Protein AF-A0A2D4PKP4-F1 (afdb_monomer)

Secondary structure (DSSP, 8-state):
-HHHHHHHHHHHHHHHHHHHHHHHHHHHHH---HHHHHHHHHHHHHHHHHHHHHHHHHHHHHHHHHHHHHHHHHHHHHHHHHHHHHHHHHHHHHS-----S-HHHHHHHHHHHHHHHHHHHHHHHHHHHHHHHHHHHHHHS-HHHHHHHHHHHHHHHHHHHHHHHHHHHHHHHHHHHHHHHHHHHHHHHHHHHHHHHHHHHHHTPPPPPSSHHHHHHHHHHHHHHHHHHHTTHHHHHHHHHHHHHHHHHS-TTS--SHHHHHHHHHHHHHHHHHHHHHHHHHHHHHHHHHHHHHHHHHHHHHHHHHHHHH--

Mean predicted aligned error: 9.32 Å

Radius of gyration: 49.17 Å; Cα contacts (8 Å, |Δi|>4): 144; chains: 1; bounding box: 113×24×157 Å

Solvent-accessible surface area (backbone atoms only — not comparable to full-atom values): 16904 Å² total; per-residue (Å²): 110,68,67,62,53,49,50,54,52,53,60,60,48,46,59,55,53,53,48,52,52,52,53,50,54,57,48,57,73,69,57,83,53,76,84,58,45,51,77,57,49,51,61,50,52,50,51,50,53,52,50,54,53,49,54,53,51,51,52,52,50,47,54,52,50,54,51,50,52,49,52,50,50,53,48,52,52,54,50,53,51,49,52,52,50,48,51,53,53,50,50,58,63,70,68,60,70,89,75,56,53,40,46,68,63,40,51,53,51,50,55,56,47,49,54,53,52,52,54,55,60,64,45,49,64,55,53,54,49,49,53,51,55,51,53,57,46,38,78,74,46,59,74,69,64,22,52,55,51,50,54,52,52,49,52,50,50,54,52,51,51,50,49,53,52,51,52,53,51,49,50,54,51,50,54,53,44,34,54,52,27,48,51,50,54,51,55,50,49,55,52,49,51,52,50,52,52,50,44,50,51,60,72,67,52,74,80,85,48,84,45,40,67,53,17,47,55,52,41,53,59,48,50,54,52,49,51,59,51,60,69,41,48,64,58,52,53,51,49,54,50,52,45,52,55,46,53,73,70,38,61,94,88,58,85,46,59,46,66,58,52,49,52,52,47,50,55,51,52,56,51,45,53,50,52,52,52,55,53,49,52,53,32,53,53,46,26,52,51,26,44,54,50,49,52,54,51,51,54,51,51,54,48,52,53,52,52,54,63,72,75,108

Nearest PDB structures (foldseek):
  1s35-assembly1_A  TM=5.804E-01  e=2.604E-06  Homo sapiens
  5j1i-assembly1_A  TM=5.305E-01  e=1.770E-04  Homo sapiens
  7a8t-assembly1_A  TM=5.260E-01  e=2.583E-03  Homo sapiens
  6xf1-assembly2_C  TM=6.724E-01  e=7.698E-03  Homo sapiens
  7ank-assembly1_A  TM=5.196E-01  e=2.226E-03  Homo sapiens

Sequence (312 aa):
EELKQFKKEAYQQQIEMERLNHQAELLLKKVTEKSEKHTVQDPLSELKLLWECLEDKIVSRQHKLEGALLALGQFQHALDELLTWLTHTEDLLNEQRPVGGDPKAIEIELAKHHILQNDVLAHQSTVETVKKAGNDLIQSSAVEEASNLQSRLELLNQRWQNVLEKTEKRKQQLDSALIQAQGFHGDVEDLQQWLTETERHLLASKPVGGLPETAREQLNTHMELCAAFEAKEETYRCLMQKGLQMLARCPESMETNVEQDINNLKGKWESVETKLNERKIKLEEALSLAVEFHNSLQDFINWLTQAEQTLT

pLDDT: mean 91.51, std 6.61, range [64.0, 98.5]

InterPro domains:
  IPR002017 Spectrin repeat [PF00435] (72-175)
  IPR002017 Spectrin repeat [PF00435] (181-285)
  IPR018159 Spectrin/alpha-actinin [SM00150] (73-175)
  IPR018159 Spectrin/alpha-actinin [SM00150] (182-284)
  IPR018159 Spectrin/alpha-actinin [cd00176] (72-287)
  IPR043197 Plakin [PTHR23169] (1-311)

Organism: Micrurus surinamensis (NCBI:txid129470)

Structure (mmCIF, N/CA/C/O backbone):
data_AF-A0A2D4PKP4-F1
#
_entry.id   AF-A0A2D4PKP4-F1
#
loop_
_atom_site.group_PDB
_atom_site.id
_atom_site.type_symbol
_atom_site.label_atom_id
_atom_site.label_alt_id
_atom_site.label_comp_id
_atom_site.label_asym_id
_atom_site.label_entity_id
_atom_site.label_seq_id
_atom_site.pdbx_PDB_ins_code
_atom_site.Cartn_x
_atom_site.Cartn_y
_atom_site.Cartn_z
_atom_site.occupancy
_atom_site.B_iso_or_equiv
_atom_site.auth_seq_id
_atom_site.auth_comp_id
_atom_site.auth_asym_id
_atom_site.auth_atom_id
_atom_site.pdbx_PDB_model_num
ATOM 1 N N . GLU A 1 1 ? 38.022 4.120 -38.124 1.00 68.12 1 GLU A N 1
ATOM 2 C CA . GLU A 1 1 ? 39.300 4.619 -38.672 1.00 68.12 1 GLU A CA 1
ATOM 3 C C . GLU A 1 1 ? 39.724 3.921 -39.961 1.00 68.12 1 GLU A C 1
ATOM 5 O O . GLU A 1 1 ? 39.989 4.601 -40.943 1.00 68.12 1 GLU A O 1
ATOM 10 N N . GLU A 1 2 ? 39.660 2.591 -40.025 1.00 83.81 2 GLU A N 1
ATOM 11 C CA . GLU A 1 2 ? 40.065 1.807 -41.207 1.00 83.81 2 GLU A CA 1
ATOM 12 C C . GLU A 1 2 ? 39.371 2.205 -42.521 1.00 83.81 2 GLU A C 1
ATOM 14 O O . GLU A 1 2 ? 40.047 2.427 -43.519 1.00 83.81 2 GLU A O 1
ATOM 19 N N . LEU A 1 3 ? 38.039 2.381 -42.545 1.00 87.44 3 LEU A N 1
ATOM 20 C CA . LEU A 1 3 ? 37.347 2.805 -43.777 1.00 87.44 3 LEU A CA 1
ATOM 21 C C . LEU A 1 3 ? 37.758 4.219 -44.218 1.00 87.44 3 LEU A C 1
ATOM 23 O O . LEU A 1 3 ? 37.825 4.489 -45.413 1.00 87.44 3 LEU A O 1
ATOM 27 N N . LYS A 1 4 ? 38.046 5.129 -43.277 1.00 86.31 4 LYS A N 1
ATOM 28 C CA . LYS A 1 4 ? 38.509 6.487 -43.614 1.00 86.31 4 LYS A CA 1
ATOM 29 C C . LYS A 1 4 ? 39.888 6.440 -44.271 1.00 86.31 4 LYS A C 1
ATOM 31 O O . LYS A 1 4 ? 40.112 7.142 -45.254 1.00 86.31 4 LYS A O 1
ATOM 36 N N . GLN A 1 5 ? 40.776 5.598 -43.745 1.00 90.00 5 GLN A N 1
ATOM 37 C CA . GLN A 1 5 ? 42.098 5.357 -44.312 1.00 90.00 5 GLN A CA 1
ATOM 38 C C . GLN A 1 5 ? 41.996 4.710 -45.702 1.00 90.00 5 GLN A C 1
ATOM 40 O O . GLN A 1 5 ? 42.562 5.231 -46.659 1.00 90.00 5 GLN A O 1
ATOM 45 N N . PHE A 1 6 ? 41.166 3.675 -45.850 1.00 91.62 6 PHE A N 1
ATOM 46 C CA . PHE A 1 6 ? 40.923 3.021 -47.137 1.00 91.62 6 PHE A CA 1
ATOM 47 C C . PHE A 1 6 ? 40.319 3.972 -48.181 1.00 91.62 6 PHE A C 1
ATOM 49 O O . PHE A 1 6 ? 40.732 3.970 -49.336 1.00 91.62 6 PHE A O 1
ATOM 56 N N . LYS A 1 7 ? 39.383 4.849 -47.787 1.00 90.06 7 LYS A N 1
ATOM 57 C CA . LYS A 1 7 ? 38.852 5.892 -48.679 1.00 90.06 7 LYS A CA 1
ATOM 58 C C . LYS A 1 7 ? 39.951 6.843 -49.148 1.00 90.06 7 LYS A C 1
ATOM 60 O O . LYS A 1 7 ? 39.976 7.178 -50.325 1.00 90.06 7 LYS A O 1
ATOM 65 N N . LYS A 1 8 ? 40.861 7.271 -48.264 1.00 90.50 8 LYS A N 1
ATOM 66 C CA . LYS A 1 8 ? 42.015 8.104 -48.653 1.00 90.50 8 LYS A CA 1
ATOM 67 C C . LYS A 1 8 ? 42.902 7.403 -49.681 1.00 90.50 8 LYS A C 1
ATOM 69 O O . LYS A 1 8 ? 43.304 8.040 -50.648 1.00 90.50 8 LYS A O 1
ATOM 74 N N . GLU A 1 9 ? 43.181 6.120 -49.484 1.00 92.06 9 GLU A N 1
ATOM 75 C CA . GLU A 1 9 ? 43.964 5.314 -50.426 1.00 92.06 9 GLU A CA 1
ATOM 76 C C . GLU A 1 9 ? 43.243 5.169 -51.773 1.00 92.06 9 GLU A C 1
ATOM 78 O O . GLU A 1 9 ? 43.842 5.429 -52.814 1.00 92.06 9 GLU A O 1
ATOM 83 N N . ALA A 1 10 ? 41.940 4.870 -51.767 1.00 90.75 10 ALA A N 1
ATOM 84 C CA . ALA A 1 10 ? 41.120 4.815 -52.979 1.00 90.75 10 ALA A CA 1
ATOM 85 C C . ALA A 1 10 ? 41.122 6.156 -53.739 1.00 90.75 10 ALA A C 1
ATOM 87 O O . ALA A 1 10 ? 41.332 6.177 -54.948 1.00 90.75 10 ALA A O 1
ATOM 88 N N . TYR A 1 11 ? 41.003 7.288 -53.032 1.00 90.38 11 TYR A N 1
ATOM 89 C CA . TYR A 1 11 ? 41.115 8.623 -53.633 1.00 90.38 11 TYR A CA 1
ATOM 90 C C . TYR A 1 11 ? 42.484 8.883 -54.276 1.00 90.38 11 TYR A C 1
ATOM 92 O O . TYR A 1 11 ? 42.557 9.575 -55.286 1.00 90.38 11 TYR A O 1
ATOM 100 N N . GLN A 1 12 ? 43.573 8.349 -53.718 1.00 90.50 12 GLN A N 1
ATOM 101 C CA . GLN A 1 12 ? 44.899 8.466 -54.333 1.00 90.50 12 GLN A CA 1
ATOM 102 C C . GLN A 1 12 ? 45.010 7.613 -55.604 1.00 90.50 12 GLN A C 1
ATOM 104 O O . GLN A 1 12 ? 45.593 8.059 -56.591 1.00 90.50 12 GLN A O 1
ATOM 109 N N . GLN A 1 13 ? 44.420 6.414 -55.602 1.00 92.06 13 GLN A N 1
ATOM 110 C CA . GLN A 1 13 ? 44.410 5.512 -56.760 1.00 92.06 13 GLN A CA 1
ATOM 111 C C . GLN A 1 13 ? 43.472 5.975 -57.888 1.00 92.06 13 GLN A C 1
ATOM 113 O O . GLN A 1 13 ? 43.671 5.580 -59.035 1.00 92.06 13 GLN A O 1
ATOM 118 N N . GLN A 1 14 ? 42.522 6.874 -57.610 1.00 92.12 14 GLN A N 1
ATOM 119 C CA . GLN A 1 14 ? 41.682 7.518 -58.630 1.00 92.12 14 GLN A CA 1
ATOM 120 C C . GLN A 1 14 ? 42.523 8.187 -59.733 1.00 92.12 14 GLN A C 1
ATOM 122 O O . GLN A 1 14 ? 42.215 8.069 -60.916 1.00 92.12 14 GLN A O 1
ATOM 127 N N . ILE A 1 15 ? 43.625 8.846 -59.357 1.00 90.88 15 ILE A N 1
ATOM 128 C CA . ILE A 1 15 ? 44.523 9.530 -60.303 1.00 90.88 15 ILE A CA 1
ATOM 129 C C . ILE A 1 15 ? 45.169 8.518 -61.260 1.00 90.88 15 ILE A C 1
ATOM 131 O O . ILE A 1 15 ? 45.299 8.763 -62.459 1.00 90.88 15 ILE A O 1
ATOM 135 N N . GLU A 1 16 ? 45.566 7.361 -60.733 1.00 90.62 16 GLU A N 1
ATOM 136 C CA . GLU A 1 16 ? 46.155 6.270 -61.508 1.00 90.62 16 GLU A CA 1
ATOM 137 C C . GLU A 1 16 ? 45.129 5.618 -62.443 1.00 90.62 16 GLU A C 1
ATOM 139 O O . GLU A 1 16 ? 45.435 5.359 -63.608 1.00 90.62 16 GLU A O 1
ATOM 144 N N . MET A 1 17 ? 43.891 5.446 -61.976 1.00 91.00 17 MET A N 1
ATOM 145 C CA . MET A 1 17 ? 42.765 4.971 -62.782 1.00 91.00 17 MET A CA 1
ATOM 146 C C . MET A 1 17 ? 42.468 5.911 -63.963 1.00 91.00 17 MET A C 1
ATOM 148 O O . MET A 1 17 ? 42.353 5.471 -65.110 1.00 91.00 17 MET A O 1
ATOM 152 N N . GLU A 1 18 ? 42.412 7.221 -63.720 1.00 90.62 18 GLU A N 1
ATOM 153 C CA . GLU A 1 18 ? 42.234 8.235 -64.768 1.00 90.62 18 GLU A CA 1
ATOM 154 C C . GLU A 1 18 ? 43.412 8.260 -65.750 1.00 90.62 18 GLU A C 1
ATOM 156 O O . GLU A 1 18 ? 43.212 8.359 -66.965 1.00 90.62 18 GLU A O 1
ATOM 161 N N . ARG A 1 19 ? 44.644 8.092 -65.251 1.00 91.81 19 ARG A N 1
ATOM 162 C CA . ARG A 1 19 ? 45.842 8.002 -66.091 1.00 91.81 19 ARG A CA 1
ATOM 163 C C . ARG A 1 19 ? 45.803 6.783 -67.010 1.00 91.81 19 ARG A C 1
ATOM 165 O O . ARG A 1 19 ? 46.081 6.927 -68.201 1.00 91.81 19 ARG A O 1
ATOM 172 N N . LEU A 1 20 ? 45.465 5.605 -66.484 1.00 91.12 20 LEU A N 1
ATOM 173 C CA . LEU A 1 20 ? 45.340 4.370 -67.266 1.00 91.12 20 LEU A CA 1
ATOM 174 C C . LEU A 1 20 ? 44.228 4.485 -68.314 1.00 91.12 20 LEU A C 1
ATOM 176 O O . LEU A 1 20 ? 44.447 4.123 -69.470 1.00 91.12 20 LEU A O 1
ATOM 180 N N . ASN A 1 21 ? 43.085 5.075 -67.952 1.00 89.69 21 ASN A N 1
ATOM 181 C CA . ASN A 1 21 ? 42.009 5.387 -68.894 1.00 89.69 21 ASN A CA 1
ATOM 182 C C . ASN A 1 21 ? 42.496 6.279 -70.044 1.00 89.69 21 ASN A C 1
ATOM 184 O O . ASN A 1 21 ? 42.306 5.939 -71.213 1.00 89.69 21 ASN A O 1
ATOM 188 N N . HIS A 1 22 ? 43.185 7.378 -69.731 1.00 90.88 22 HIS A N 1
ATOM 189 C CA . HIS A 1 22 ? 43.716 8.286 -70.744 1.00 90.88 22 HIS A CA 1
ATOM 190 C C . HIS A 1 22 ? 44.759 7.612 -71.652 1.00 90.88 22 HIS A C 1
ATOM 192 O O . HIS A 1 22 ? 44.735 7.775 -72.874 1.00 90.88 22 HIS A O 1
ATOM 198 N N . GLN A 1 23 ? 45.670 6.823 -71.077 1.00 91.00 23 GLN A N 1
ATOM 199 C CA . GLN A 1 23 ? 46.674 6.077 -71.841 1.00 91.00 23 GLN A CA 1
ATOM 200 C C . GLN A 1 23 ? 46.028 5.054 -72.782 1.00 91.00 23 GLN A C 1
ATOM 202 O O . GLN A 1 23 ? 46.428 4.962 -73.946 1.00 91.00 23 GLN A O 1
ATOM 207 N N . ALA A 1 24 ? 45.004 4.334 -72.319 1.00 88.88 24 ALA A N 1
ATOM 208 C CA . ALA A 1 24 ? 44.259 3.388 -73.139 1.00 88.88 24 ALA A CA 1
ATOM 209 C C . ALA A 1 24 ? 43.513 4.089 -74.290 1.00 88.88 24 ALA A C 1
ATOM 211 O O . ALA A 1 24 ? 43.564 3.622 -75.428 1.00 88.88 24 ALA A O 1
ATOM 212 N N . GLU A 1 25 ? 42.906 5.256 -74.052 1.00 88.38 25 GLU A N 1
ATOM 213 C CA . GLU A 1 25 ? 42.284 6.071 -75.107 1.00 88.38 25 GLU A CA 1
ATOM 214 C C . GLU A 1 25 ? 43.289 6.525 -76.175 1.00 88.38 25 GLU A C 1
ATOM 216 O O . GLU A 1 25 ? 42.997 6.482 -77.375 1.00 88.38 25 GLU A O 1
ATOM 221 N N . LEU A 1 26 ? 44.486 6.956 -75.763 1.00 89.69 26 LEU A N 1
ATOM 222 C CA . LEU A 1 26 ? 45.558 7.332 -76.686 1.00 89.69 26 LEU A CA 1
ATOM 223 C C . LEU A 1 26 ? 46.058 6.135 -77.506 1.00 89.69 26 LEU A C 1
ATOM 225 O O . LEU A 1 26 ? 46.334 6.288 -78.698 1.00 89.69 26 LEU A O 1
ATOM 229 N N . LEU A 1 27 ? 46.161 4.954 -76.893 1.00 88.44 27 LEU A N 1
ATOM 230 C CA . LEU A 1 27 ? 46.563 3.719 -77.566 1.00 88.44 27 LEU A CA 1
ATOM 231 C C . LEU A 1 27 ? 45.512 3.291 -78.604 1.00 88.44 27 LEU A C 1
ATOM 233 O O . LEU A 1 27 ? 45.851 3.050 -79.761 1.00 88.44 27 LEU A O 1
ATOM 237 N N . LEU A 1 28 ? 44.225 3.315 -78.242 1.00 87.25 28 LEU A N 1
ATOM 238 C CA . LEU A 1 28 ? 43.102 2.981 -79.130 1.00 87.25 28 LEU A CA 1
ATOM 239 C C . LEU A 1 28 ? 42.992 3.902 -80.361 1.00 87.25 28 LEU A C 1
ATOM 241 O O . LEU A 1 28 ? 42.489 3.474 -81.406 1.00 87.25 28 LEU A O 1
ATOM 245 N N . LYS A 1 29 ? 43.479 5.150 -80.265 1.00 86.06 29 LYS A N 1
ATOM 246 C CA . LYS A 1 29 ? 43.597 6.087 -81.401 1.00 86.06 29 LYS A CA 1
ATOM 247 C C . LYS A 1 29 ? 44.729 5.724 -82.369 1.00 86.06 29 LYS A C 1
ATOM 249 O O . LYS A 1 29 ? 44.638 6.074 -83.541 1.00 86.06 29 LYS A O 1
ATOM 254 N N . LYS A 1 30 ? 45.785 5.055 -81.893 1.00 84.94 30 LYS A N 1
ATOM 255 C CA . LYS A 1 30 ? 46.964 4.668 -82.691 1.00 84.94 30 LYS A CA 1
ATOM 256 C C . LYS A 1 30 ? 46.831 3.291 -83.344 1.00 84.94 30 LYS A C 1
ATOM 258 O O . LYS A 1 30 ? 47.448 3.064 -84.378 1.00 84.94 30 LYS A O 1
ATOM 263 N N . VAL A 1 31 ? 46.036 2.389 -82.766 1.00 84.81 31 VAL A N 1
ATOM 264 C CA . VAL A 1 31 ? 45.774 1.055 -83.329 1.00 84.81 31 VAL A CA 1
ATOM 265 C C . VAL A 1 31 ? 44.919 1.176 -84.599 1.00 84.81 31 VAL A C 1
ATOM 267 O O . VAL A 1 31 ? 43.785 1.666 -84.562 1.00 84.81 31 VAL A O 1
ATOM 270 N N . THR A 1 32 ? 45.460 0.727 -85.732 1.00 76.19 32 THR A N 1
ATOM 271 C CA . THR A 1 32 ? 44.812 0.765 -87.055 1.00 76.19 32 THR A CA 1
ATOM 272 C C . THR A 1 32 ? 43.984 -0.487 -87.341 1.00 76.19 32 THR A C 1
ATOM 274 O O . THR A 1 32 ? 42.946 -0.392 -87.999 1.00 76.19 32 THR A O 1
ATOM 277 N N . GLU A 1 33 ? 44.379 -1.644 -86.803 1.00 80.06 33 GLU A N 1
ATOM 278 C CA . GLU A 1 33 ? 43.645 -2.900 -86.954 1.00 80.06 33 GLU A CA 1
ATOM 279 C C . GLU A 1 33 ? 42.474 -3.000 -85.974 1.00 80.06 33 GLU A C 1
ATOM 281 O O . GLU A 1 33 ? 42.624 -2.960 -84.753 1.00 80.06 33 GLU A O 1
ATOM 286 N N . LYS A 1 34 ? 41.262 -3.166 -86.511 1.00 73.31 34 LYS A N 1
ATOM 287 C CA . LYS A 1 34 ? 40.040 -3.285 -85.700 1.00 73.31 34 LYS A CA 1
ATOM 288 C C . LYS A 1 34 ? 40.054 -4.540 -84.819 1.00 73.31 34 LYS A C 1
ATOM 290 O O . LYS A 1 34 ? 39.502 -4.507 -83.723 1.00 73.31 34 LYS A O 1
ATOM 295 N N . SER A 1 35 ? 40.710 -5.605 -85.283 1.00 75.06 35 SER A N 1
ATOM 296 C CA . SER A 1 35 ? 40.947 -6.841 -84.538 1.00 75.06 35 SER A CA 1
ATOM 297 C C . SER A 1 35 ? 41.912 -6.671 -83.378 1.00 75.06 35 SER A C 1
ATOM 299 O O . SER A 1 35 ? 41.868 -7.509 -82.507 1.00 75.06 35 SER A O 1
ATOM 301 N N . GLU A 1 36 ? 42.741 -5.634 -83.287 1.00 80.88 36 GLU A N 1
ATOM 302 C CA . GLU A 1 36 ? 43.660 -5.479 -82.146 1.00 80.88 36 GLU A CA 1
ATOM 303 C C . GLU A 1 36 ? 43.102 -4.545 -81.063 1.00 80.88 36 GLU A C 1
ATOM 305 O O . GLU A 1 36 ? 43.521 -4.604 -79.911 1.00 80.88 36 GLU A O 1
ATOM 310 N N . LYS A 1 37 ? 42.082 -3.736 -81.382 1.00 82.31 37 LYS A N 1
ATOM 311 C CA . LYS A 1 37 ? 41.458 -2.803 -80.423 1.00 82.31 37 LYS A CA 1
ATOM 312 C C . LYS A 1 37 ? 40.813 -3.498 -79.222 1.00 82.31 37 LYS A C 1
ATOM 314 O O . LYS A 1 37 ? 40.867 -2.950 -78.123 1.00 82.31 37 LYS A O 1
ATOM 319 N N . HIS A 1 38 ? 40.250 -4.696 -79.408 1.00 84.38 38 HIS A N 1
ATOM 320 C CA . HIS A 1 38 ? 39.614 -5.451 -78.318 1.00 84.38 38 HIS A CA 1
ATOM 321 C C . HIS A 1 38 ? 40.615 -5.850 -77.221 1.00 84.38 38 HIS A C 1
ATOM 323 O O . HIS A 1 38 ? 40.274 -5.810 -76.046 1.00 84.38 38 HIS A O 1
ATOM 329 N N . THR A 1 39 ? 41.883 -6.097 -77.576 1.00 84.88 39 THR A N 1
ATOM 330 C CA . THR A 1 39 ? 42.933 -6.481 -76.612 1.00 84.88 39 THR A CA 1
ATOM 331 C C . THR A 1 39 ? 43.221 -5.405 -75.558 1.00 84.88 39 THR A C 1
ATOM 333 O O . THR A 1 39 ? 43.741 -5.707 -74.490 1.00 84.88 39 THR A O 1
ATOM 336 N N . VAL A 1 40 ? 42.859 -4.150 -75.847 1.00 85.06 40 VAL A N 1
ATOM 337 C CA . VAL A 1 40 ? 42.973 -2.996 -74.941 1.00 85.06 40 VAL A CA 1
ATOM 338 C C . VAL A 1 40 ? 41.606 -2.615 -74.375 1.00 85.06 40 VAL A C 1
ATOM 340 O O . VAL A 1 40 ? 41.504 -2.218 -73.217 1.00 85.06 40 VAL A O 1
ATOM 343 N N . GLN A 1 41 ? 40.553 -2.724 -75.187 1.00 86.62 41 GLN A N 1
ATOM 344 C CA . GLN A 1 41 ? 39.199 -2.342 -74.801 1.00 86.62 41 GLN A CA 1
ATOM 345 C C . GLN A 1 41 ? 38.612 -3.279 -73.739 1.00 86.62 41 GLN A C 1
ATOM 347 O O . GLN A 1 41 ? 38.024 -2.778 -72.783 1.00 86.62 41 GLN A O 1
ATOM 352 N N . ASP A 1 42 ? 38.813 -4.594 -73.855 1.00 88.75 42 ASP A N 1
ATOM 353 C CA . ASP A 1 42 ? 38.231 -5.566 -72.923 1.00 88.75 42 ASP A CA 1
ATOM 354 C C . ASP A 1 42 ? 38.829 -5.435 -71.506 1.00 88.75 42 ASP A C 1
ATOM 356 O O . ASP A 1 42 ? 38.050 -5.252 -70.566 1.00 88.75 42 ASP A O 1
ATOM 360 N N . PRO A 1 43 ? 40.170 -5.389 -71.308 1.00 89.50 43 PRO A N 1
ATOM 361 C CA . PRO A 1 43 ? 40.750 -5.178 -69.976 1.00 89.50 43 PRO A CA 1
ATOM 362 C C . PRO A 1 43 ? 40.420 -3.804 -69.385 1.00 89.50 43 PRO A C 1
ATOM 364 O O . PRO A 1 43 ? 40.284 -3.666 -68.172 1.00 89.50 43 PRO A O 1
ATOM 367 N N . LEU A 1 44 ? 40.277 -2.771 -70.226 1.00 88.94 44 LEU A N 1
ATOM 368 C CA . LEU A 1 44 ? 39.877 -1.437 -69.775 1.00 88.94 44 LEU A CA 1
ATOM 369 C C . LEU A 1 44 ? 38.428 -1.424 -69.277 1.00 88.94 44 LEU A C 1
ATOM 371 O O . LEU A 1 44 ? 38.132 -0.812 -68.252 1.00 88.94 44 LEU A O 1
ATOM 375 N N . SER A 1 45 ? 37.525 -2.084 -70.002 1.00 89.19 45 SER A N 1
ATOM 376 C CA . SER A 1 45 ? 36.132 -2.258 -69.594 1.00 89.19 45 SER A CA 1
ATOM 377 C C . SER A 1 45 ? 36.021 -3.070 -68.304 1.00 89.19 45 SER A C 1
ATOM 379 O O . SER A 1 45 ? 35.262 -2.685 -67.417 1.00 89.19 45 SER A O 1
ATOM 381 N N . GLU A 1 46 ? 36.805 -4.140 -68.161 1.00 92.81 46 GLU A N 1
ATOM 382 C CA . GLU A 1 46 ? 36.881 -4.925 -66.926 1.00 92.81 46 GLU A CA 1
ATOM 383 C C . GLU A 1 46 ? 37.406 -4.085 -65.752 1.00 92.81 46 GLU A C 1
ATOM 385 O O . GLU A 1 46 ? 36.789 -4.062 -64.688 1.00 92.81 46 GLU A O 1
ATOM 390 N N . LEU A 1 47 ? 38.487 -3.324 -65.953 1.00 91.94 47 LEU A N 1
ATOM 391 C CA . LEU A 1 47 ? 39.048 -2.433 -64.936 1.00 91.94 47 LEU A CA 1
ATOM 392 C C . LEU A 1 47 ? 38.035 -1.373 -64.479 1.00 91.94 47 LEU A C 1
ATOM 394 O O . LEU A 1 47 ? 37.902 -1.137 -63.279 1.00 91.94 47 LEU A O 1
ATOM 398 N N . LYS A 1 48 ? 37.299 -0.758 -65.414 1.00 90.50 48 LYS A N 1
ATOM 399 C CA . LYS A 1 48 ? 36.225 0.200 -65.095 1.00 90.50 48 LYS A CA 1
ATOM 400 C C . LYS A 1 48 ? 35.127 -0.443 -64.256 1.00 90.50 48 LYS A C 1
ATOM 402 O O . LYS A 1 48 ? 34.760 0.114 -63.229 1.00 90.50 48 LYS A O 1
ATOM 407 N N . LEU A 1 49 ? 34.675 -1.637 -64.634 1.00 94.25 49 LEU A N 1
ATOM 408 C CA . LEU A 1 49 ? 33.652 -2.370 -63.888 1.00 94.25 49 LEU A CA 1
ATOM 409 C C . LEU A 1 49 ? 34.126 -2.748 -62.476 1.00 94.25 49 LEU A C 1
ATOM 411 O O . LEU A 1 49 ? 33.362 -2.659 -61.516 1.00 94.25 49 LEU A O 1
ATOM 415 N N . LEU A 1 50 ? 35.391 -3.149 -62.325 1.00 94.44 50 LEU A N 1
ATOM 416 C CA . LEU A 1 50 ? 35.984 -3.430 -61.016 1.00 94.44 50 LEU A CA 1
ATOM 417 C C . LEU A 1 50 ? 36.074 -2.173 -60.144 1.00 94.44 50 LEU A C 1
ATOM 419 O O . LEU A 1 50 ? 35.813 -2.258 -58.942 1.00 94.44 50 LEU A O 1
ATOM 423 N N . TRP A 1 51 ? 36.414 -1.027 -60.738 1.00 93.69 51 TRP A N 1
ATOM 424 C CA . TRP A 1 51 ? 36.473 0.258 -60.045 1.00 93.69 51 TRP A CA 1
ATOM 425 C C . TRP A 1 51 ? 35.088 0.719 -59.575 1.00 93.69 51 TRP A C 1
ATOM 427 O O . TRP A 1 51 ? 34.915 0.992 -58.391 1.00 93.69 51 TRP A O 1
ATOM 437 N N . GLU A 1 52 ? 34.085 0.696 -60.456 1.00 93.25 52 GLU A N 1
ATOM 438 C CA . GLU A 1 52 ? 32.688 1.011 -60.114 1.00 93.25 52 GLU A CA 1
ATOM 439 C C . GLU A 1 52 ? 32.172 0.094 -58.989 1.00 93.25 52 GLU A C 1
ATOM 441 O O . GLU A 1 52 ? 31.631 0.552 -57.984 1.00 93.25 52 GLU A O 1
ATOM 446 N N . CYS A 1 53 ? 32.440 -1.214 -59.083 1.00 95.12 53 CYS A N 1
ATOM 447 C CA . CYS A 1 53 ? 32.081 -2.183 -58.045 1.00 95.12 53 CYS A CA 1
ATOM 448 C C . CYS A 1 53 ? 32.774 -1.902 -56.698 1.00 95.12 53 CYS A C 1
ATOM 450 O O . CYS A 1 53 ? 32.199 -2.139 -55.630 1.00 95.12 53 CYS A O 1
ATOM 452 N N . LEU A 1 54 ? 34.020 -1.418 -56.720 1.00 93.56 54 LEU A N 1
ATOM 453 C CA . LEU A 1 54 ? 34.735 -1.011 -55.514 1.00 93.56 54 LEU A CA 1
ATOM 454 C C . LEU A 1 54 ? 34.108 0.243 -54.894 1.00 93.56 54 LEU A C 1
ATOM 456 O O . LEU A 1 54 ? 33.886 0.258 -53.681 1.00 93.56 54 LEU A O 1
ATOM 460 N N . GLU A 1 55 ? 33.796 1.259 -55.699 1.00 92.56 55 GLU A N 1
ATOM 461 C CA . GLU A 1 55 ? 33.128 2.486 -55.249 1.00 92.56 55 GLU A CA 1
ATOM 462 C C . GLU A 1 55 ? 31.774 2.174 -54.596 1.00 92.56 55 GLU A C 1
ATOM 464 O O . GLU A 1 55 ? 31.532 2.586 -53.456 1.00 92.56 55 GLU A O 1
ATOM 469 N N . ASP A 1 56 ? 30.951 1.339 -55.235 1.00 94.25 56 ASP A N 1
ATOM 470 C CA . ASP A 1 56 ? 29.667 0.884 -54.689 1.00 94.25 56 ASP A CA 1
ATOM 471 C C . ASP A 1 56 ? 29.833 0.163 -53.345 1.00 94.25 56 ASP A C 1
ATOM 473 O O . ASP A 1 56 ? 29.082 0.396 -52.389 1.00 94.25 56 ASP A O 1
ATOM 477 N N . LYS A 1 57 ? 30.851 -0.700 -53.220 1.00 93.75 57 LYS A N 1
ATOM 478 C CA . LYS A 1 57 ? 31.160 -1.397 -51.960 1.00 93.75 57 LYS A CA 1
ATOM 479 C C . LYS A 1 57 ? 31.625 -0.438 -50.868 1.00 93.75 57 LYS A C 1
ATOM 481 O O . LYS A 1 57 ? 31.245 -0.629 -49.710 1.00 93.75 57 LYS A O 1
ATOM 486 N N . ILE A 1 58 ? 32.421 0.579 -51.204 1.00 92.44 58 ILE A N 1
ATOM 487 C CA . ILE A 1 58 ? 32.860 1.616 -50.260 1.00 92.44 58 ILE A CA 1
ATOM 488 C C . ILE A 1 58 ? 31.650 2.396 -49.743 1.00 92.44 58 ILE A C 1
ATOM 490 O O . ILE A 1 58 ? 31.503 2.542 -48.527 1.00 92.44 58 ILE A O 1
ATOM 494 N N . VAL A 1 59 ? 30.767 2.849 -50.637 1.00 92.06 59 VAL A N 1
ATOM 495 C CA . VAL A 1 59 ? 29.547 3.591 -50.282 1.00 92.06 59 VAL A CA 1
ATOM 496 C C . VAL A 1 59 ? 28.610 2.722 -49.443 1.00 92.06 59 VAL A C 1
ATOM 498 O O . VAL A 1 59 ? 28.161 3.144 -48.378 1.00 92.06 59 VAL A O 1
ATOM 501 N N . SER A 1 60 ? 28.368 1.474 -49.853 1.00 91.88 60 SER A N 1
ATOM 502 C CA . SER A 1 60 ? 27.537 0.532 -49.094 1.00 91.88 60 SER A CA 1
ATOM 503 C C . SER A 1 60 ? 28.098 0.275 -47.693 1.00 91.88 60 SER A C 1
ATOM 505 O O . SER A 1 60 ? 27.354 0.290 -46.710 1.00 91.88 60 SER A O 1
ATOM 507 N N . ARG A 1 61 ? 29.419 0.084 -47.567 1.00 92.12 61 ARG A N 1
ATOM 508 C CA . ARG A 1 61 ? 30.072 -0.091 -46.263 1.00 92.12 61 ARG A CA 1
ATOM 509 C C . ARG A 1 61 ? 29.987 1.176 -45.414 1.00 92.12 61 ARG A C 1
ATOM 511 O O . ARG A 1 61 ? 29.771 1.063 -44.211 1.00 92.12 61 ARG A O 1
ATOM 518 N N . GLN A 1 62 ? 30.128 2.356 -46.016 1.00 91.69 62 GLN A N 1
ATOM 519 C CA . GLN A 1 62 ? 29.980 3.630 -45.319 1.00 91.69 62 GLN A CA 1
ATOM 520 C C . GLN A 1 62 ? 28.571 3.787 -44.741 1.00 91.69 62 GLN A C 1
ATOM 522 O O . GLN A 1 62 ? 28.449 3.975 -43.534 1.00 91.69 62 GLN A O 1
ATOM 527 N N . HIS A 1 63 ? 27.524 3.624 -45.556 1.00 90.81 63 HIS A N 1
ATOM 528 C CA . HIS A 1 63 ? 26.140 3.729 -45.086 1.00 90.81 63 HIS A CA 1
ATOM 529 C C . HIS A 1 63 ? 25.826 2.726 -43.969 1.00 90.81 63 HIS A C 1
ATOM 531 O O . HIS A 1 63 ? 25.164 3.075 -42.995 1.00 90.81 63 HIS A O 1
ATOM 537 N N . LYS A 1 64 ? 26.335 1.489 -44.063 1.00 88.75 64 LYS A N 1
ATOM 538 C CA . LYS A 1 64 ? 26.178 0.487 -42.995 1.00 88.75 64 LYS A CA 1
ATOM 539 C C . LYS A 1 64 ? 26.840 0.924 -41.688 1.00 88.75 64 LYS A C 1
ATOM 541 O O . LYS A 1 64 ? 26.234 0.775 -40.632 1.00 88.75 64 LYS A O 1
ATOM 546 N N . LEU A 1 65 ? 28.062 1.460 -41.748 1.00 87.06 65 LEU A N 1
ATOM 547 C CA . LEU A 1 65 ? 28.771 1.941 -40.558 1.00 87.06 65 LEU A CA 1
ATOM 548 C C . LEU A 1 65 ? 28.095 3.171 -39.946 1.00 87.06 65 LEU A C 1
ATOM 550 O O . LEU A 1 65 ? 27.950 3.234 -38.731 1.00 87.06 65 LEU A O 1
ATOM 554 N N . GLU A 1 66 ? 27.662 4.127 -40.765 1.00 89.19 66 GLU A N 1
ATOM 555 C CA . GLU A 1 66 ? 26.941 5.316 -40.298 1.00 89.19 66 GLU A CA 1
ATOM 556 C C . GLU A 1 66 ? 25.601 4.941 -39.653 1.00 89.19 66 GLU A C 1
ATOM 558 O O . GLU A 1 66 ? 25.291 5.424 -38.565 1.00 89.19 66 GLU A O 1
ATOM 563 N N . GLY A 1 67 ? 24.850 4.016 -40.262 1.00 87.31 67 GLY A N 1
ATOM 564 C CA . GLY A 1 67 ? 23.614 3.484 -39.690 1.00 87.31 67 GLY A CA 1
ATOM 565 C C . GLY A 1 67 ? 23.836 2.762 -38.358 1.00 87.31 67 GLY A C 1
ATOM 566 O O . GLY A 1 67 ? 23.096 2.997 -37.405 1.00 87.31 67 GLY A O 1
ATOM 567 N N . ALA A 1 68 ? 24.883 1.937 -38.255 1.00 85.56 68 ALA A N 1
ATOM 568 C CA . ALA A 1 68 ? 25.231 1.248 -37.011 1.00 85.56 68 ALA A CA 1
ATOM 569 C C . ALA A 1 68 ? 25.657 2.223 -35.899 1.00 85.56 68 ALA A C 1
ATOM 571 O O . ALA A 1 68 ? 25.246 2.064 -34.752 1.00 85.56 68 ALA A O 1
ATOM 572 N N . LEU A 1 69 ? 26.435 3.259 -36.232 1.00 87.00 69 LEU A N 1
ATOM 573 C CA . LEU A 1 69 ? 26.834 4.300 -35.279 1.00 87.00 69 LEU A CA 1
ATOM 574 C C . LEU A 1 69 ? 25.634 5.107 -34.779 1.00 87.00 69 LEU A C 1
ATOM 576 O O . LEU A 1 69 ? 25.551 5.395 -33.586 1.00 87.00 69 LEU A O 1
ATOM 580 N N . LEU A 1 70 ? 24.695 5.446 -35.668 1.00 90.00 70 LEU A N 1
ATOM 581 C CA . LEU A 1 70 ? 23.461 6.126 -35.286 1.00 90.00 70 LEU A CA 1
ATOM 582 C C . LEU A 1 70 ? 22.614 5.255 -34.351 1.00 90.00 70 LEU A C 1
ATOM 584 O O . LEU A 1 70 ? 22.188 5.736 -33.303 1.00 90.00 70 LEU A O 1
ATOM 588 N N . ALA A 1 71 ? 22.419 3.978 -34.695 1.00 87.62 71 ALA A N 1
ATOM 589 C CA . ALA A 1 71 ? 21.669 3.032 -33.872 1.00 87.62 71 ALA A CA 1
ATOM 590 C C . ALA A 1 71 ? 22.308 2.848 -32.487 1.00 87.62 71 ALA A C 1
ATOM 592 O O . ALA A 1 71 ? 21.607 2.873 -31.477 1.00 87.62 71 ALA A O 1
ATOM 593 N N . LEU A 1 72 ? 23.640 2.738 -32.424 1.00 88.31 72 LEU A N 1
ATOM 594 C CA . LEU A 1 72 ? 24.376 2.679 -31.163 1.00 88.31 72 LEU A CA 1
ATOM 595 C C . LEU A 1 72 ? 24.175 3.958 -30.342 1.00 88.31 72 LEU A C 1
ATOM 597 O O . LEU A 1 72 ? 23.892 3.869 -29.152 1.00 88.31 72 LEU A O 1
ATOM 601 N N . GLY A 1 73 ? 24.279 5.137 -30.959 1.00 89.12 73 GLY A N 1
ATOM 602 C CA . GLY A 1 73 ? 24.063 6.414 -30.275 1.00 89.12 73 GLY A CA 1
ATOM 603 C C . GLY A 1 73 ? 22.647 6.554 -29.708 1.00 89.12 73 GLY A C 1
ATOM 604 O O . GLY A 1 73 ? 22.484 6.934 -28.551 1.00 89.12 73 GLY A O 1
ATOM 605 N N . GLN A 1 74 ? 21.629 6.188 -30.490 1.00 91.88 74 GLN A N 1
ATOM 606 C CA . GLN A 1 74 ? 20.229 6.189 -30.052 1.00 91.88 74 GLN A CA 1
ATOM 607 C C . GLN A 1 74 ? 19.986 5.201 -28.909 1.00 91.88 74 GLN A C 1
ATOM 609 O O . GLN A 1 74 ? 19.324 5.545 -27.933 1.00 91.88 74 GLN A O 1
ATOM 614 N N . PHE A 1 75 ? 20.557 3.998 -29.003 1.00 92.19 75 PHE A N 1
ATOM 615 C CA . PHE A 1 75 ? 20.487 3.003 -27.940 1.00 92.19 75 PHE A CA 1
ATOM 616 C C . PHE A 1 75 ? 21.130 3.508 -26.641 1.00 92.19 75 PHE A C 1
ATOM 618 O O . PHE A 1 75 ? 20.515 3.399 -25.585 1.00 92.19 75 PHE A O 1
ATOM 625 N N . GLN A 1 76 ? 22.340 4.074 -26.712 1.00 91.06 76 GLN A N 1
ATOM 626 C CA . GLN A 1 76 ? 23.041 4.601 -25.536 1.00 91.06 76 GLN A CA 1
ATOM 627 C C . GLN A 1 76 ? 22.231 5.713 -24.868 1.00 91.06 76 GLN A C 1
ATOM 629 O O . GLN A 1 76 ? 22.026 5.675 -23.659 1.00 91.06 76 GLN A O 1
ATOM 634 N N . HIS A 1 77 ? 21.702 6.647 -25.661 1.00 93.00 77 HIS A N 1
ATOM 635 C CA . HIS A 1 77 ? 20.872 7.728 -25.145 1.00 93.00 77 HIS A CA 1
ATOM 636 C C . HIS A 1 77 ? 19.608 7.210 -24.443 1.00 93.00 77 HIS A C 1
ATOM 638 O O . HIS A 1 77 ? 19.344 7.596 -23.307 1.00 93.00 77 HIS A O 1
ATOM 644 N N . ALA A 1 78 ? 18.875 6.291 -25.081 1.00 94.06 78 ALA A N 1
ATOM 645 C CA . ALA A 1 78 ? 17.665 5.705 -24.506 1.00 94.06 78 ALA A CA 1
ATOM 646 C C . ALA A 1 78 ? 17.956 4.883 -23.238 1.00 94.06 78 ALA A C 1
ATOM 648 O O . ALA A 1 78 ? 17.176 4.903 -22.287 1.00 94.06 78 ALA A O 1
ATOM 649 N N . LEU A 1 79 ? 19.085 4.168 -23.202 1.00 93.44 79 LEU A N 1
ATOM 650 C CA . LEU A 1 79 ? 19.521 3.428 -22.021 1.00 93.44 79 LEU A CA 1
ATOM 651 C C . LEU A 1 79 ? 19.844 4.369 -20.851 1.00 93.44 79 LEU A C 1
ATOM 653 O O . LEU A 1 79 ? 19.429 4.101 -19.726 1.00 93.44 79 LEU A O 1
ATOM 657 N N . ASP A 1 80 ? 20.566 5.460 -21.101 1.00 93.12 80 ASP A N 1
ATOM 658 C CA . ASP A 1 80 ? 20.957 6.416 -20.060 1.00 93.12 80 ASP A CA 1
ATOM 659 C C . ASP A 1 80 ? 19.750 7.193 -19.504 1.00 93.12 80 ASP A C 1
ATOM 661 O O . ASP A 1 80 ? 19.644 7.394 -18.289 1.00 93.12 80 ASP A O 1
ATOM 665 N N . GLU A 1 81 ? 18.808 7.577 -20.371 1.00 95.56 81 GLU A N 1
ATOM 666 C CA . GLU A 1 81 ? 17.534 8.187 -19.975 1.00 95.56 81 GLU A CA 1
ATOM 667 C C . GLU A 1 81 ? 16.730 7.238 -19.076 1.00 95.56 81 GLU A C 1
ATOM 669 O O . GLU A 1 81 ? 16.313 7.614 -17.978 1.00 95.56 81 GLU A O 1
ATOM 674 N N . LEU A 1 82 ? 16.608 5.970 -19.478 1.00 96.06 82 LEU A N 1
ATOM 675 C CA . LEU A 1 82 ? 15.894 4.953 -18.713 1.00 96.06 82 LEU A CA 1
ATOM 676 C C . LEU A 1 82 ? 16.556 4.658 -17.358 1.00 96.06 82 LEU A C 1
ATOM 678 O O . LEU A 1 82 ? 15.863 4.479 -16.359 1.00 96.06 82 LEU A O 1
ATOM 682 N N . LEU A 1 83 ? 17.891 4.636 -17.288 1.00 94.38 83 LEU A N 1
ATOM 683 C CA . LEU A 1 83 ? 18.621 4.456 -16.027 1.00 94.38 83 LEU A CA 1
ATOM 684 C C . LEU A 1 83 ? 18.460 5.654 -15.084 1.00 94.38 83 LEU A C 1
ATOM 686 O O . LEU A 1 83 ? 18.408 5.473 -13.864 1.00 94.38 83 LEU A O 1
ATOM 690 N N . THR A 1 84 ? 18.374 6.865 -15.632 1.00 95.81 84 THR A N 1
ATOM 691 C CA . THR A 1 84 ? 18.115 8.083 -14.857 1.00 95.81 84 THR A CA 1
ATOM 692 C C . THR A 1 84 ? 16.694 8.070 -14.301 1.00 95.81 84 THR A C 1
ATOM 694 O O . THR A 1 84 ? 16.512 8.276 -13.101 1.00 95.81 84 THR A O 1
ATOM 697 N N . TRP A 1 85 ? 15.702 7.739 -15.135 1.00 97.62 85 TRP A N 1
ATOM 698 C CA . TRP A 1 85 ? 14.317 7.566 -14.696 1.00 97.62 85 TRP A CA 1
ATOM 699 C C . TRP A 1 85 ? 14.195 6.474 -13.625 1.00 97.62 85 TRP A C 1
ATOM 701 O O . TRP A 1 85 ? 13.610 6.718 -12.575 1.00 97.62 85 TRP A O 1
ATOM 711 N N . LEU A 1 86 ? 14.832 5.310 -13.820 1.00 97.56 86 LEU A N 1
ATOM 712 C CA . LEU A 1 86 ? 14.854 4.237 -12.818 1.00 97.56 86 LEU A CA 1
ATOM 713 C C . LEU A 1 86 ? 15.413 4.713 -11.479 1.00 97.56 86 LEU A C 1
ATOM 715 O O . LEU A 1 86 ? 14.853 4.379 -10.445 1.00 97.56 86 LEU A O 1
ATOM 719 N N . THR A 1 87 ? 16.491 5.499 -11.493 1.00 96.56 87 THR A N 1
ATOM 720 C CA . THR A 1 87 ? 17.082 6.048 -10.262 1.00 96.56 87 THR A CA 1
ATOM 721 C C . THR A 1 87 ? 16.085 6.941 -9.537 1.00 96.56 87 THR A C 1
ATOM 723 O O . THR A 1 87 ? 15.815 6.728 -8.361 1.00 96.56 87 THR A O 1
ATOM 726 N N . HIS A 1 88 ? 15.467 7.874 -10.261 1.00 96.69 88 HIS A N 1
ATOM 727 C CA . HIS A 1 88 ? 14.465 8.765 -9.691 1.00 96.69 88 HIS A CA 1
ATOM 728 C C . HIS A 1 88 ? 13.255 8.004 -9.125 1.00 96.69 88 HIS A C 1
ATOM 730 O O . HIS A 1 88 ? 12.823 8.266 -8.005 1.00 96.69 88 HIS A O 1
ATOM 736 N N . THR A 1 89 ? 12.727 7.032 -9.869 1.00 96.62 89 THR A N 1
ATOM 737 C CA . THR A 1 89 ? 11.582 6.218 -9.445 1.00 96.62 89 THR A CA 1
ATOM 738 C C . THR A 1 89 ? 11.928 5.320 -8.257 1.00 96.62 89 THR A C 1
ATOM 740 O O . THR A 1 89 ? 11.112 5.159 -7.349 1.00 96.62 89 THR A O 1
ATOM 743 N N . GLU A 1 90 ? 13.135 4.752 -8.212 1.00 96.12 90 GLU A N 1
ATOM 744 C CA . GLU A 1 90 ? 13.615 3.992 -7.055 1.00 96.12 90 GLU A CA 1
ATOM 745 C C . GLU A 1 90 ? 13.708 4.870 -5.804 1.00 96.12 90 GLU A C 1
ATOM 747 O O . GLU A 1 90 ? 13.263 4.434 -4.741 1.00 96.12 90 GLU A O 1
ATOM 752 N N . ASP A 1 91 ? 14.218 6.097 -5.923 1.00 95.31 91 ASP A N 1
ATOM 753 C CA . ASP A 1 91 ? 14.275 7.060 -4.819 1.00 95.31 91 ASP A CA 1
ATOM 754 C C . ASP A 1 91 ? 12.866 7.421 -4.333 1.00 95.31 91 ASP A C 1
ATOM 756 O O . ASP A 1 91 ? 12.579 7.293 -3.142 1.00 95.31 91 ASP A O 1
ATOM 760 N N . LEU A 1 92 ? 11.945 7.734 -5.254 1.00 93.75 92 LEU A N 1
ATOM 761 C CA . LEU A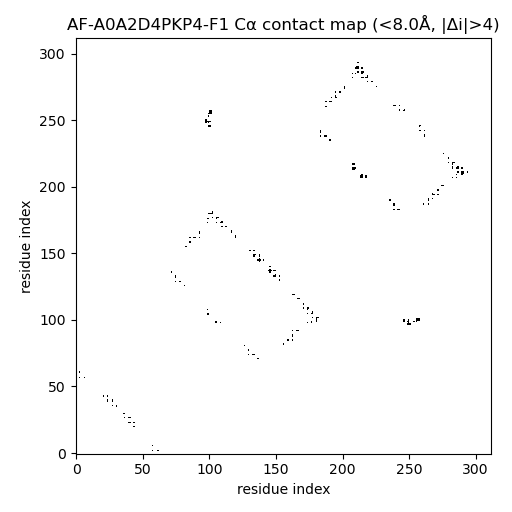 1 92 ? 10.541 7.994 -4.925 1.00 93.75 92 LEU A CA 1
ATOM 762 C C . LEU A 1 92 ? 9.889 6.827 -4.182 1.00 93.75 92 LEU A C 1
ATOM 764 O O . LEU A 1 92 ? 9.127 7.069 -3.251 1.00 93.75 92 LEU A O 1
ATOM 768 N N . LEU A 1 93 ? 10.164 5.578 -4.578 1.00 93.19 93 LEU A N 1
ATOM 769 C CA . LEU A 1 93 ? 9.654 4.374 -3.912 1.00 93.19 93 LEU A CA 1
ATOM 770 C C . LEU A 1 93 ? 10.304 4.146 -2.538 1.00 93.19 93 LEU A C 1
ATOM 772 O O . LEU A 1 93 ? 9.643 3.653 -1.625 1.00 93.19 93 LEU A O 1
ATOM 776 N N . ASN A 1 94 ? 11.581 4.498 -2.374 1.00 91.06 94 ASN A N 1
ATOM 777 C CA . ASN A 1 94 ? 12.309 4.356 -1.111 1.00 91.06 94 ASN A CA 1
ATOM 778 C C . ASN A 1 94 ? 11.915 5.426 -0.079 1.00 91.06 94 ASN A C 1
ATOM 780 O O . ASN A 1 94 ? 11.931 5.151 1.119 1.00 91.06 94 ASN A O 1
ATOM 784 N N . GLU A 1 95 ? 11.543 6.627 -0.524 1.00 89.19 95 GLU A N 1
ATOM 785 C CA . GLU A 1 95 ? 11.119 7.738 0.339 1.00 89.19 95 GLU A CA 1
ATOM 786 C C . GLU A 1 95 ? 9.679 7.598 0.866 1.00 89.19 95 GLU A C 1
ATOM 788 O O . GLU A 1 95 ? 9.238 8.384 1.714 1.00 89.19 95 GLU A O 1
ATOM 793 N N . GLN A 1 96 ? 8.926 6.594 0.402 1.00 81.81 96 GLN A N 1
ATOM 794 C CA . GLN A 1 96 ? 7.528 6.410 0.791 1.00 81.81 96 GLN A CA 1
ATOM 795 C C . GLN A 1 96 ? 7.403 6.046 2.267 1.00 81.81 96 GLN A C 1
ATOM 797 O O . GLN A 1 96 ? 7.801 4.973 2.723 1.00 81.81 96 GLN A O 1
ATOM 802 N N . ARG A 1 97 ? 6.772 6.942 3.023 1.00 78.38 97 ARG A N 1
ATOM 803 C CA . ARG A 1 97 ? 6.555 6.760 4.458 1.00 78.38 97 ARG A CA 1
ATOM 804 C C . ARG A 1 97 ? 5.487 5.693 4.730 1.00 78.38 97 ARG A C 1
ATOM 806 O O . ARG A 1 97 ? 4.613 5.459 3.885 1.00 78.38 97 ARG A O 1
ATOM 813 N N . PRO A 1 98 ? 5.520 5.035 5.901 1.00 74.75 98 PRO A N 1
ATOM 814 C CA . PRO A 1 98 ? 4.372 4.279 6.388 1.00 74.75 98 PRO A CA 1
ATOM 815 C C . PRO A 1 98 ? 3.141 5.188 6.421 1.00 74.75 98 PRO A C 1
ATOM 817 O O . PRO A 1 98 ? 3.259 6.351 6.801 1.00 74.75 98 PRO A O 1
ATOM 820 N N . VAL A 1 99 ? 1.987 4.666 6.013 1.00 72.69 99 VAL A N 1
ATOM 821 C CA . VAL A 1 99 ? 0.694 5.356 6.112 1.00 72.69 99 VAL A CA 1
ATOM 822 C C . VAL A 1 99 ? -0.149 4.547 7.076 1.00 72.69 99 VAL A C 1
ATOM 824 O O . VAL A 1 99 ? -0.200 3.321 6.952 1.00 72.69 99 VAL A O 1
ATOM 827 N N . GLY A 1 100 ? -0.780 5.194 8.047 1.00 70.81 100 GLY A N 1
ATOM 828 C CA . GLY A 1 100 ? -1.608 4.479 8.999 1.00 70.81 100 GLY A CA 1
ATOM 829 C C . GLY A 1 100 ? -2.646 5.358 9.672 1.00 70.81 100 GLY A C 1
ATOM 830 O O . GLY A 1 100 ? -2.554 6.582 9.685 1.00 70.81 100 GLY A O 1
ATOM 831 N N . GLY A 1 101 ? -3.662 4.689 10.208 1.00 73.81 101 GLY A N 1
ATOM 832 C CA . GLY A 1 101 ? -4.730 5.312 10.972 1.00 73.81 101 GLY A CA 1
ATOM 833 C C . GLY A 1 101 ? -5.870 5.814 10.105 1.00 73.81 101 GLY A C 1
ATOM 834 O O . GLY A 1 101 ? -6.891 5.149 10.045 1.00 73.81 101 GLY A O 1
ATOM 835 N N . ASP A 1 102 ? -5.705 6.942 9.423 1.00 85.06 102 ASP A N 1
ATOM 836 C CA . ASP A 1 102 ? -6.814 7.615 8.734 1.00 85.06 102 ASP A CA 1
ATOM 837 C C . ASP A 1 102 ? -7.091 7.024 7.330 1.00 85.06 102 ASP A C 1
ATOM 839 O O . ASP A 1 102 ? -6.224 7.109 6.450 1.00 85.06 102 ASP A O 1
ATOM 843 N N . PRO A 1 103 ? -8.300 6.478 7.066 1.00 89.88 103 PRO A N 1
ATOM 844 C CA . PRO A 1 103 ? -8.690 6.003 5.739 1.00 89.88 103 PRO A CA 1
ATOM 845 C C . PRO A 1 103 ? -8.507 7.046 4.629 1.00 89.88 103 PRO A C 1
ATOM 847 O O . PRO A 1 103 ? -8.037 6.702 3.545 1.00 89.88 103 PRO A O 1
ATOM 850 N N . LYS A 1 104 ? -8.810 8.326 4.889 1.00 89.31 104 LYS A N 1
ATOM 851 C CA . LYS A 1 104 ? -8.716 9.385 3.868 1.00 89.31 104 LYS A CA 1
ATOM 852 C C . LYS A 1 104 ? -7.271 9.671 3.482 1.00 89.31 104 LYS A C 1
ATOM 854 O O . LYS A 1 104 ? -6.964 9.839 2.302 1.00 89.31 104 LYS A O 1
ATOM 859 N N . ALA A 1 105 ? -6.370 9.704 4.462 1.00 88.19 105 ALA A N 1
ATOM 860 C CA . ALA A 1 105 ? -4.942 9.846 4.205 1.00 88.19 105 ALA A CA 1
ATOM 861 C C . ALA A 1 105 ? -4.403 8.679 3.356 1.00 88.19 105 ALA A C 1
ATOM 863 O O . ALA A 1 105 ? -3.623 8.902 2.427 1.00 88.19 105 ALA A O 1
ATOM 864 N N . ILE A 1 106 ? -4.859 7.448 3.621 1.00 90.56 106 ILE A N 1
ATOM 865 C CA . ILE A 1 106 ? -4.475 6.261 2.841 1.00 90.56 106 ILE A CA 1
ATOM 866 C C . ILE A 1 106 ? -5.012 6.340 1.403 1.00 90.56 106 ILE A C 1
ATOM 868 O O . ILE A 1 106 ? -4.267 6.053 0.467 1.00 90.56 106 ILE A O 1
ATOM 872 N N . GLU A 1 107 ? -6.254 6.784 1.198 1.00 92.94 107 GLU A N 1
ATOM 873 C CA . GLU A 1 107 ? -6.838 6.985 -0.139 1.00 92.94 107 GLU A CA 1
ATOM 874 C C . GLU A 1 107 ? -6.059 8.014 -0.975 1.00 92.94 107 GLU A C 1
ATOM 876 O O . GLU A 1 107 ? -5.821 7.805 -2.167 1.00 92.94 107 GLU A O 1
ATOM 881 N N . ILE A 1 108 ? -5.601 9.105 -0.352 1.00 91.50 108 ILE A N 1
ATOM 882 C CA . ILE A 1 108 ? -4.756 10.110 -1.014 1.00 91.50 108 ILE A CA 1
ATOM 883 C C . ILE A 1 108 ? -3.429 9.487 -1.469 1.00 91.50 108 ILE A C 1
ATOM 885 O O . ILE A 1 108 ? -2.983 9.723 -2.595 1.00 91.50 108 ILE A O 1
ATOM 889 N N . GLU A 1 109 ? -2.793 8.683 -0.617 1.00 91.38 109 GLU A N 1
ATOM 890 C CA . GLU A 1 109 ? -1.542 8.002 -0.959 1.00 91.38 109 GLU A CA 1
ATOM 891 C C . GLU A 1 109 ? -1.739 6.923 -2.032 1.00 91.38 109 GLU A C 1
ATOM 893 O O . GLU A 1 109 ? -0.897 6.798 -2.921 1.00 91.38 109 GLU A O 1
ATOM 898 N N . LEU A 1 110 ? -2.871 6.211 -2.032 1.00 94.06 110 LEU A N 1
ATOM 899 C CA . LEU A 1 110 ? -3.253 5.302 -3.118 1.00 94.06 110 LEU A CA 1
ATOM 900 C C . LEU A 1 110 ? -3.399 6.038 -4.451 1.00 94.06 110 LEU A C 1
ATOM 902 O O . LEU A 1 110 ? -2.887 5.565 -5.464 1.00 94.06 110 LEU A O 1
ATOM 906 N N . ALA A 1 111 ? -4.036 7.211 -4.463 1.00 94.75 111 ALA A N 1
ATOM 907 C CA . ALA A 1 111 ? -4.181 8.009 -5.678 1.00 94.75 111 ALA A CA 1
ATOM 908 C C . ALA A 1 111 ? -2.819 8.471 -6.227 1.00 94.75 111 ALA A C 1
ATOM 910 O O . ALA A 1 111 ? -2.558 8.340 -7.425 1.00 94.75 111 ALA A O 1
ATOM 911 N N . LYS A 1 112 ? -1.915 8.948 -5.358 1.00 93.00 112 LYS A N 1
ATOM 912 C CA . LYS A 1 112 ? -0.535 9.294 -5.749 1.00 93.00 112 LYS A CA 1
ATOM 913 C C . LYS A 1 112 ? 0.225 8.075 -6.272 1.00 93.00 112 LYS A C 1
ATOM 915 O O . LYS A 1 112 ? 0.883 8.153 -7.307 1.00 93.00 112 LYS A O 1
ATOM 920 N N . HIS A 1 113 ? 0.112 6.943 -5.581 1.00 95.00 113 HIS A N 1
ATOM 921 C CA . HIS A 1 113 ? 0.758 5.700 -5.982 1.00 95.00 113 HIS A CA 1
ATOM 922 C C . HIS A 1 113 ? 0.229 5.184 -7.326 1.00 95.00 113 HIS A C 1
ATOM 924 O O . HIS A 1 113 ? 1.003 4.682 -8.133 1.00 95.00 113 HIS A O 1
ATOM 930 N N . HIS A 1 114 ? -1.063 5.354 -7.609 1.00 96.31 114 HIS A N 1
ATOM 931 C CA . HIS A 1 114 ? -1.650 4.969 -8.888 1.00 96.31 114 HIS A CA 1
ATOM 932 C C . HIS A 1 114 ? -1.040 5.742 -10.066 1.00 96.31 114 HIS A C 1
ATOM 934 O O . HIS A 1 114 ? -0.775 5.154 -11.113 1.00 96.31 114 HIS A O 1
ATOM 940 N N . ILE A 1 115 ? -0.751 7.037 -9.888 1.00 96.12 115 ILE A N 1
ATOM 941 C CA . ILE A 1 115 ? -0.052 7.843 -10.901 1.00 96.12 115 ILE A CA 1
ATOM 942 C C . ILE A 1 115 ? 1.343 7.267 -11.167 1.00 96.12 115 ILE A C 1
ATOM 944 O O . ILE A 1 115 ? 1.698 7.050 -12.323 1.00 96.12 115 ILE A O 1
ATOM 948 N N . LEU A 1 116 ? 2.099 6.956 -10.108 1.00 95.19 116 LEU A N 1
ATOM 949 C CA . LEU A 1 116 ? 3.420 6.333 -10.226 1.00 95.19 116 LEU A CA 1
ATOM 950 C C . LEU A 1 116 ? 3.348 4.959 -10.907 1.00 95.19 116 LEU A C 1
ATOM 952 O O . LEU A 1 116 ? 4.144 4.669 -11.791 1.00 95.19 116 LEU A O 1
ATOM 956 N N . GLN A 1 117 ? 2.376 4.122 -10.538 1.00 96.69 117 GLN A N 1
ATOM 957 C CA . GLN A 1 117 ? 2.171 2.812 -11.156 1.00 96.69 117 GLN A CA 1
ATOM 958 C C . GLN A 1 117 ? 1.892 2.939 -12.660 1.00 96.69 117 GLN A C 1
ATOM 960 O O . GLN A 1 117 ? 2.448 2.177 -13.447 1.00 96.69 117 GLN A O 1
ATOM 965 N N . ASN A 1 118 ? 1.075 3.909 -13.074 1.00 97.38 118 ASN A N 1
ATOM 966 C CA . ASN A 1 118 ? 0.809 4.155 -14.490 1.00 97.38 118 ASN A CA 1
ATOM 967 C C . ASN A 1 118 ? 2.062 4.643 -15.236 1.00 97.38 118 ASN A C 1
ATOM 969 O O . ASN A 1 118 ? 2.304 4.191 -16.354 1.00 97.38 118 ASN A O 1
ATOM 973 N N . ASP A 1 119 ? 2.869 5.515 -14.621 1.00 96.56 119 ASP A N 1
ATOM 974 C CA . ASP A 1 119 ? 4.150 5.963 -15.186 1.00 96.56 119 ASP A CA 1
ATOM 975 C C . ASP A 1 119 ? 5.131 4.795 -15.365 1.00 96.56 119 ASP A C 1
ATOM 977 O O . ASP A 1 119 ? 5.712 4.625 -16.438 1.00 96.56 119 ASP A O 1
ATOM 981 N N . VAL A 1 120 ? 5.237 3.918 -14.360 1.00 97.50 120 VAL A N 1
ATOM 982 C CA . VAL A 1 120 ? 6.020 2.681 -14.460 1.00 97.50 120 VAL A CA 1
ATOM 983 C C . VAL A 1 120 ? 5.523 1.841 -15.633 1.00 97.50 120 VAL A C 1
ATOM 985 O O . VAL A 1 120 ? 6.309 1.502 -16.508 1.00 97.50 120 VAL A O 1
ATOM 988 N N . LEU A 1 121 ? 4.223 1.555 -15.725 1.00 96.38 121 LEU A N 1
ATOM 989 C CA . LEU A 1 121 ? 3.676 0.741 -16.817 1.00 96.38 121 LEU A CA 1
ATOM 990 C C . LEU A 1 121 ? 3.901 1.365 -18.206 1.00 96.38 121 LEU A C 1
ATOM 992 O O . LEU A 1 121 ? 4.150 0.636 -19.166 1.00 96.38 121 LEU A O 1
ATOM 996 N N . ALA A 1 122 ? 3.883 2.695 -18.326 1.00 97.00 122 ALA A N 1
ATOM 997 C CA . ALA A 1 122 ? 4.161 3.384 -19.586 1.00 97.00 122 ALA A CA 1
ATOM 998 C C . ALA A 1 122 ? 5.596 3.134 -20.096 1.00 97.00 122 ALA A C 1
ATOM 1000 O O . ALA A 1 122 ? 5.808 2.992 -21.304 1.00 97.00 122 ALA A O 1
ATOM 1001 N N . HIS A 1 123 ? 6.570 2.994 -19.189 1.00 97.00 123 HIS A N 1
ATOM 1002 C CA . HIS A 1 123 ? 7.975 2.737 -19.528 1.00 97.00 123 HIS A CA 1
ATOM 1003 C C . HIS A 1 123 ? 8.262 1.290 -19.954 1.00 97.00 123 HIS A C 1
ATOM 1005 O O . HIS A 1 123 ? 9.339 1.017 -20.491 1.00 97.00 123 HIS A O 1
ATOM 1011 N N . GLN A 1 124 ? 7.310 0.361 -19.795 1.00 96.62 124 GLN A N 1
ATOM 1012 C CA . GLN A 1 124 ? 7.505 -1.048 -20.152 1.00 96.62 124 GLN A CA 1
ATOM 1013 C C . GLN A 1 124 ? 7.914 -1.225 -21.623 1.00 96.62 124 GLN A C 1
ATOM 1015 O O . GLN A 1 124 ? 8.868 -1.943 -21.927 1.00 96.62 124 GLN A O 1
ATOM 1020 N N . SER A 1 125 ? 7.231 -0.535 -22.540 1.00 96.00 125 SER A N 1
ATOM 1021 C CA . SER A 1 125 ? 7.526 -0.621 -23.977 1.00 96.00 125 SER A CA 1
ATOM 1022 C C . SER A 1 125 ? 8.928 -0.097 -24.325 1.00 96.00 125 SER A C 1
ATOM 1024 O O . SER A 1 125 ? 9.632 -0.677 -25.161 1.00 96.00 125 SER A O 1
ATOM 1026 N N . THR A 1 126 ? 9.373 0.960 -23.641 1.00 95.06 126 THR A N 1
ATOM 1027 C CA . THR A 1 126 ? 10.718 1.530 -23.780 1.00 95.06 126 THR A CA 1
ATOM 1028 C C . THR A 1 126 ? 11.774 0.543 -23.295 1.00 95.06 126 THR A C 1
ATOM 1030 O O . THR A 1 126 ? 12.744 0.291 -24.008 1.00 95.06 126 THR A O 1
ATOM 1033 N N . VAL A 1 127 ? 11.562 -0.086 -22.134 1.00 96.81 127 VAL A N 1
ATOM 1034 C CA . VAL A 1 127 ? 12.458 -1.117 -21.586 1.00 96.81 127 VAL A CA 1
ATOM 1035 C C . VAL A 1 127 ? 12.604 -2.282 -22.566 1.00 96.81 127 VAL A C 1
ATOM 1037 O O . VAL A 1 127 ? 13.720 -2.703 -22.867 1.00 96.81 127 VAL A O 1
ATOM 1040 N N . GLU A 1 128 ? 11.497 -2.792 -23.109 1.00 95.88 128 GLU A N 1
ATOM 1041 C CA . GLU A 1 128 ? 11.512 -3.882 -24.093 1.00 95.88 128 GLU A CA 1
ATOM 1042 C C . GLU A 1 128 ? 12.266 -3.495 -25.374 1.00 95.88 128 GLU A C 1
ATOM 1044 O O . GLU A 1 128 ? 13.076 -4.277 -25.884 1.00 95.88 128 GLU A O 1
ATOM 1049 N N . THR A 1 129 ? 12.064 -2.266 -25.854 1.00 94.75 129 THR A N 1
ATOM 1050 C CA . THR A 1 129 ? 12.745 -1.732 -27.042 1.00 94.75 129 THR A CA 1
ATOM 1051 C C . THR A 1 129 ? 14.252 -1.602 -26.817 1.00 94.75 129 THR A C 1
ATOM 1053 O O . THR A 1 129 ? 15.036 -2.075 -27.643 1.00 94.75 129 THR A O 1
ATOM 1056 N N . VAL A 1 130 ? 14.671 -1.030 -25.683 1.00 95.19 130 VAL A N 1
ATOM 1057 C CA . VAL A 1 130 ? 16.087 -0.893 -25.306 1.00 95.19 130 VAL A CA 1
ATOM 1058 C C . VAL A 1 130 ? 16.734 -2.269 -25.169 1.00 95.19 130 VAL A C 1
ATOM 1060 O O . VAL A 1 130 ? 17.804 -2.498 -25.725 1.00 95.19 130 VAL A O 1
ATOM 1063 N N . LYS A 1 131 ? 16.074 -3.230 -24.514 1.00 94.00 131 LYS A N 1
ATOM 1064 C CA . LYS A 1 131 ? 16.586 -4.605 -24.389 1.00 94.00 131 LYS A CA 1
ATOM 1065 C C . LYS A 1 131 ? 16.796 -5.269 -25.742 1.00 94.00 131 LYS A C 1
ATOM 1067 O O . LYS A 1 131 ? 17.830 -5.899 -25.956 1.00 94.00 131 LYS A O 1
ATOM 1072 N N . LYS A 1 132 ? 15.830 -5.135 -26.654 1.00 93.44 132 LYS A N 1
ATOM 1073 C CA . LYS A 1 132 ? 15.936 -5.695 -28.003 1.00 93.44 132 LYS A CA 1
ATOM 1074 C C . LYS A 1 132 ? 17.109 -5.075 -28.764 1.00 93.44 132 LYS A C 1
ATOM 1076 O O . LYS A 1 132 ? 17.970 -5.811 -29.232 1.00 93.44 132 LYS A O 1
ATOM 1081 N N . ALA A 1 133 ? 17.184 -3.745 -28.806 1.00 91.69 133 ALA A N 1
ATOM 1082 C CA . ALA A 1 133 ? 18.274 -3.031 -29.470 1.00 91.69 133 ALA A CA 1
ATOM 1083 C C . ALA A 1 133 ? 19.648 -3.384 -28.872 1.00 91.69 133 ALA A C 1
ATOM 1085 O O . ALA A 1 133 ? 20.611 -3.597 -29.605 1.00 91.69 133 ALA A O 1
ATOM 1086 N N . GLY A 1 134 ? 19.732 -3.515 -27.547 1.00 92.12 134 GLY A N 1
ATOM 1087 C CA . GLY A 1 134 ? 20.946 -3.941 -26.859 1.00 92.12 134 GLY A CA 1
ATOM 1088 C C . GLY A 1 134 ? 21.374 -5.364 -27.230 1.00 92.12 134 GLY A C 1
ATOM 1089 O O . GLY A 1 134 ? 22.549 -5.594 -27.501 1.00 92.12 134 GLY A O 1
ATOM 1090 N N . ASN A 1 135 ? 20.434 -6.308 -27.317 1.00 91.12 135 ASN A N 1
ATOM 1091 C CA . ASN A 1 135 ? 20.724 -7.680 -27.746 1.00 91.12 135 ASN A CA 1
ATOM 1092 C C . ASN A 1 135 ? 21.191 -7.750 -29.210 1.00 91.12 135 ASN A C 1
ATOM 1094 O O . ASN A 1 135 ? 22.140 -8.476 -29.510 1.00 91.12 135 ASN A O 1
ATOM 1098 N N . ASP A 1 136 ? 20.576 -6.974 -30.105 1.00 89.31 136 ASP A N 1
ATOM 1099 C CA . ASP A 1 136 ? 20.978 -6.894 -31.516 1.00 89.31 136 ASP A CA 1
ATOM 1100 C C . ASP A 1 136 ? 22.412 -6.325 -31.658 1.00 89.31 136 ASP A C 1
ATOM 1102 O O . ASP A 1 136 ? 23.213 -6.792 -32.477 1.00 89.31 136 ASP A O 1
ATOM 1106 N N . LEU A 1 137 ? 22.782 -5.357 -30.810 1.00 87.44 137 LEU A N 1
ATOM 1107 C CA . LEU A 1 137 ? 24.141 -4.809 -30.739 1.00 87.44 137 LEU A CA 1
ATOM 1108 C C . LEU A 1 137 ? 25.153 -5.827 -30.192 1.00 87.44 137 LEU A C 1
ATOM 1110 O O . LEU A 1 137 ? 26.247 -5.943 -30.741 1.00 87.44 137 LEU A O 1
ATOM 1114 N N . ILE A 1 138 ? 24.797 -6.611 -29.169 1.00 88.31 138 ILE A N 1
ATOM 1115 C CA . ILE A 1 138 ? 25.654 -7.686 -28.630 1.00 88.31 138 ILE A CA 1
ATOM 1116 C C . ILE A 1 138 ? 25.999 -8.706 -29.722 1.00 88.31 138 ILE A C 1
ATOM 1118 O O . ILE A 1 138 ? 27.155 -9.104 -29.844 1.00 88.31 138 ILE A O 1
ATOM 1122 N N . GLN A 1 139 ? 25.026 -9.095 -30.552 1.00 86.31 139 GLN A N 1
ATOM 1123 C CA . GLN A 1 139 ? 25.236 -10.066 -31.635 1.00 86.31 139 GLN A CA 1
ATOM 1124 C C . GLN A 1 139 ? 26.164 -9.562 -32.749 1.00 86.31 139 GLN A C 1
ATOM 1126 O O . GLN A 1 139 ? 26.739 -10.369 -33.480 1.00 86.31 139 GLN A O 1
ATOM 1131 N N . SER A 1 140 ? 26.298 -8.243 -32.900 1.00 81.56 140 SER A N 1
ATOM 1132 C CA . SER A 1 140 ? 27.067 -7.600 -33.972 1.00 81.56 140 SER A CA 1
ATOM 1133 C C . SER A 1 140 ? 28.393 -6.979 -33.508 1.00 81.56 140 SER A C 1
ATOM 1135 O O . SER A 1 140 ? 29.132 -6.446 -34.338 1.00 81.56 140 SER A O 1
ATOM 1137 N N . SER A 1 141 ? 28.718 -7.071 -32.213 1.00 78.81 141 SER A N 1
ATOM 1138 C CA . SER A 1 141 ? 29.901 -6.456 -31.593 1.00 78.81 141 SER A CA 1
ATOM 1139 C C . SER A 1 141 ? 31.059 -7.438 -31.386 1.00 78.81 141 SER A C 1
ATOM 1141 O O . SER A 1 141 ? 30.885 -8.657 -31.408 1.00 78.81 141 SER A O 1
ATOM 1143 N N . ALA A 1 142 ? 32.261 -6.903 -31.158 1.00 79.00 142 ALA A N 1
ATOM 1144 C CA . ALA A 1 142 ? 33.390 -7.693 -30.677 1.00 79.00 142 ALA A CA 1
ATOM 1145 C C . ALA A 1 142 ? 33.158 -8.166 -29.224 1.00 79.00 142 ALA A C 1
ATOM 1147 O O . ALA A 1 142 ? 32.313 -7.640 -28.499 1.00 79.00 142 ALA A O 1
ATOM 1148 N N . VAL A 1 143 ? 33.869 -9.226 -28.824 1.00 74.25 143 VAL A N 1
ATOM 1149 C CA . VAL A 1 143 ? 33.579 -10.007 -27.604 1.00 74.25 143 VAL A CA 1
ATOM 1150 C C . VAL A 1 143 ? 33.655 -9.167 -26.321 1.00 74.25 143 VAL A C 1
ATOM 1152 O O . VAL A 1 143 ? 32.871 -9.383 -25.397 1.00 74.25 143 VAL A O 1
ATOM 1155 N N . GLU A 1 144 ? 34.578 -8.208 -26.247 1.00 74.50 144 GLU A N 1
ATOM 1156 C CA . GLU A 1 144 ? 34.796 -7.388 -25.051 1.00 74.50 144 GLU A CA 1
ATOM 1157 C C . GLU A 1 144 ? 33.689 -6.335 -24.871 1.00 74.50 144 GLU A C 1
ATOM 1159 O O . GLU A 1 144 ? 33.092 -6.226 -23.797 1.00 74.50 144 GLU A O 1
ATOM 1164 N N . GLU A 1 145 ? 33.328 -5.630 -25.945 1.00 78.38 145 GLU A N 1
ATOM 1165 C CA . GLU A 1 145 ? 32.227 -4.665 -25.973 1.00 78.38 145 GLU A CA 1
ATOM 1166 C C . GLU A 1 145 ? 30.871 -5.344 -25.744 1.00 78.38 145 GLU A C 1
ATOM 1168 O O . GLU A 1 145 ? 30.021 -4.815 -25.022 1.00 78.38 145 GLU A O 1
ATOM 1173 N N . ALA A 1 146 ? 30.689 -6.547 -26.297 1.00 82.50 146 ALA A N 1
ATOM 1174 C CA . ALA A 1 146 ? 29.510 -7.377 -26.072 1.00 82.50 146 ALA A CA 1
ATOM 1175 C C . ALA A 1 146 ? 29.330 -7.730 -24.583 1.00 82.50 146 ALA A C 1
ATOM 1177 O O . ALA A 1 146 ? 28.223 -7.621 -24.056 1.00 82.50 146 ALA A O 1
ATOM 1178 N N . SER A 1 147 ? 30.414 -8.083 -23.884 1.00 85.31 147 SER A N 1
ATOM 1179 C CA . SER A 1 147 ? 30.390 -8.418 -22.451 1.00 85.31 147 SER A CA 1
ATOM 1180 C C . SER A 1 147 ? 30.013 -7.219 -21.566 1.00 85.31 147 SER A C 1
ATOM 1182 O O . SER A 1 147 ? 29.171 -7.329 -20.664 1.00 85.31 147 SER A O 1
ATOM 1184 N N . ASN A 1 148 ? 30.580 -6.039 -21.846 1.00 86.69 148 ASN A N 1
ATOM 1185 C CA . ASN A 1 148 ? 30.233 -4.815 -21.118 1.00 86.69 148 ASN A CA 1
ATOM 1186 C C . ASN A 1 148 ? 28.754 -4.443 -21.307 1.00 86.69 148 ASN A C 1
ATOM 1188 O O . ASN A 1 148 ? 28.047 -4.159 -20.337 1.00 86.69 148 ASN A O 1
ATOM 1192 N N . LEU A 1 149 ? 28.277 -4.492 -22.552 1.00 88.31 149 LEU A N 1
ATOM 1193 C CA . LEU A 1 149 ? 26.894 -4.185 -22.893 1.00 88.31 149 LEU A CA 1
ATOM 1194 C C . LEU A 1 149 ? 25.913 -5.170 -22.243 1.00 88.31 149 LEU A C 1
ATOM 1196 O O . LEU A 1 149 ? 24.901 -4.750 -21.681 1.00 88.31 149 LEU A O 1
ATOM 1200 N N . GLN A 1 150 ? 26.243 -6.461 -22.243 1.00 90.06 150 GLN A N 1
ATOM 1201 C CA . GLN A 1 150 ? 25.450 -7.488 -21.574 1.00 90.06 150 GLN A CA 1
ATOM 1202 C C . GLN A 1 150 ? 25.302 -7.202 -20.075 1.00 90.06 150 GLN A C 1
ATOM 1204 O O . GLN A 1 150 ? 24.194 -7.256 -19.545 1.00 90.06 150 GLN A O 1
ATOM 1209 N N . SER A 1 151 ? 26.391 -6.815 -19.408 1.00 91.00 151 SER A N 1
ATOM 1210 C CA . SER A 1 151 ? 26.374 -6.470 -17.980 1.00 91.00 151 SER A CA 1
ATOM 1211 C C . SER A 1 151 ? 25.459 -5.272 -17.685 1.00 91.00 151 SER A C 1
ATOM 1213 O O . SER A 1 151 ? 24.720 -5.277 -16.700 1.00 91.00 151 SER A O 1
ATOM 1215 N N . ARG A 1 152 ? 25.455 -4.251 -18.554 1.00 90.88 152 ARG A N 1
ATOM 1216 C CA . ARG A 1 152 ? 24.568 -3.081 -18.414 1.00 90.88 152 ARG A CA 1
ATOM 1217 C C . ARG A 1 152 ? 23.096 -3.432 -18.622 1.00 90.88 152 ARG A C 1
ATOM 1219 O O . ARG A 1 152 ? 22.253 -2.937 -17.877 1.00 90.88 152 ARG A O 1
ATOM 1226 N N . LEU A 1 153 ? 22.781 -4.276 -19.607 1.00 93.50 153 LEU A N 1
ATOM 1227 C CA . LEU A 1 153 ? 21.410 -4.741 -19.841 1.00 93.50 153 LEU A CA 1
ATOM 1228 C C . LEU A 1 153 ? 20.898 -5.612 -18.691 1.00 93.50 153 LEU A C 1
ATOM 1230 O O . LEU A 1 153 ? 19.724 -5.520 -18.338 1.00 93.50 153 LEU A O 1
ATOM 1234 N N . GLU A 1 154 ? 21.766 -6.421 -18.087 1.00 93.50 154 GLU A N 1
ATOM 1235 C CA . GLU A 1 154 ? 21.402 -7.217 -16.917 1.00 93.50 154 GLU A CA 1
ATOM 1236 C C . GLU A 1 154 ? 21.099 -6.328 -15.707 1.00 93.50 154 GLU A C 1
ATOM 1238 O O . GLU A 1 154 ? 20.057 -6.484 -15.072 1.00 93.50 154 GLU A O 1
ATOM 1243 N N . LEU A 1 155 ? 21.935 -5.316 -15.449 1.00 93.00 155 LEU A N 1
ATOM 1244 C CA . LEU A 1 155 ? 21.666 -4.321 -14.408 1.00 93.00 155 LEU A CA 1
ATOM 1245 C C . LEU A 1 155 ? 20.340 -3.582 -14.652 1.00 93.00 155 LEU A C 1
ATOM 1247 O O . LEU A 1 155 ? 19.556 -3.400 -13.721 1.00 93.00 155 LEU A O 1
ATOM 1251 N N . LEU A 1 156 ? 20.073 -3.175 -15.899 1.00 95.38 156 LEU A N 1
ATOM 1252 C CA . LEU A 1 156 ? 18.802 -2.559 -16.281 1.00 95.38 156 LEU A CA 1
ATOM 1253 C C . LEU A 1 156 ? 17.622 -3.487 -15.959 1.00 95.38 156 LEU A C 1
ATOM 1255 O O . LEU A 1 156 ? 16.653 -3.051 -15.340 1.00 95.38 156 LEU A O 1
ATOM 1259 N N . ASN A 1 157 ? 17.710 -4.760 -16.358 1.00 95.06 157 ASN A N 1
ATOM 1260 C CA . ASN A 1 157 ? 16.672 -5.755 -16.098 1.00 95.06 157 ASN A CA 1
ATOM 1261 C C . ASN A 1 157 ? 16.413 -5.922 -14.605 1.00 95.06 157 ASN A C 1
ATOM 1263 O O . ASN A 1 157 ? 15.259 -5.901 -14.184 1.00 95.06 157 ASN A O 1
ATOM 1267 N N . GLN A 1 158 ? 17.474 -6.064 -13.813 1.00 96.62 158 GLN A N 1
ATOM 1268 C CA . GLN A 1 158 ? 17.369 -6.241 -12.373 1.00 96.62 158 GLN A CA 1
ATOM 1269 C C . GLN A 1 158 ? 16.679 -5.042 -11.709 1.00 96.62 158 GLN A C 1
ATOM 1271 O O . GLN A 1 158 ? 15.748 -5.226 -10.925 1.00 96.62 158 GLN A O 1
ATOM 1276 N N . ARG A 1 159 ? 17.097 -3.813 -12.043 1.00 97.38 159 ARG A N 1
ATOM 1277 C CA . ARG A 1 159 ? 16.494 -2.583 -11.500 1.00 97.38 159 ARG A CA 1
ATOM 1278 C C . ARG A 1 159 ? 15.037 -2.429 -11.920 1.00 97.38 159 ARG A C 1
ATOM 1280 O O . ARG A 1 159 ? 14.188 -2.126 -11.089 1.00 97.38 159 ARG A O 1
ATOM 1287 N N . TRP A 1 160 ? 14.729 -2.712 -13.182 1.00 98.00 160 TRP A N 1
ATOM 1288 C CA . TRP A 1 160 ? 13.360 -2.691 -13.689 1.00 98.00 160 TRP A CA 1
ATOM 1289 C C . TRP A 1 160 ? 12.443 -3.674 -12.948 1.00 98.00 160 TRP A C 1
ATOM 1291 O O . TRP A 1 160 ? 11.364 -3.284 -12.504 1.00 98.00 160 TRP A O 1
ATOM 1301 N N . GLN A 1 161 ? 12.877 -4.926 -12.752 1.00 97.69 161 GLN A N 1
ATOM 1302 C CA . GLN A 1 161 ? 12.102 -5.907 -11.981 1.00 97.69 161 GLN A CA 1
ATOM 1303 C C . GLN A 1 161 ? 11.912 -5.461 -10.528 1.00 97.69 161 GLN A C 1
ATOM 1305 O O . GLN A 1 161 ? 10.802 -5.520 -10.010 1.00 97.69 161 GLN A O 1
ATOM 1310 N N . ASN A 1 162 ? 12.959 -4.928 -9.897 1.00 96.62 162 ASN A N 1
ATOM 1311 C CA . ASN A 1 162 ? 12.873 -4.382 -8.545 1.00 96.62 162 ASN A CA 1
ATOM 1312 C C . ASN A 1 162 ? 11.862 -3.223 -8.441 1.00 96.62 162 ASN A C 1
ATOM 1314 O O . ASN A 1 162 ? 11.096 -3.169 -7.481 1.00 96.62 162 ASN A O 1
ATOM 1318 N N . VAL A 1 163 ? 11.811 -2.317 -9.426 1.00 97.94 163 VAL A N 1
ATOM 1319 C CA . VAL A 1 163 ? 10.803 -1.243 -9.479 1.00 97.94 163 VAL A CA 1
ATOM 1320 C C . VAL A 1 163 ? 9.392 -1.812 -9.612 1.00 97.94 163 VAL A C 1
ATOM 1322 O O . VAL A 1 163 ? 8.509 -1.388 -8.866 1.00 97.94 163 VAL A O 1
ATOM 1325 N N . LEU A 1 164 ? 9.170 -2.789 -10.498 1.00 97.81 164 LEU A N 1
ATOM 1326 C CA . LEU A 1 164 ? 7.869 -3.454 -10.640 1.00 97.81 164 LEU A CA 1
ATOM 1327 C C . LEU A 1 164 ? 7.424 -4.117 -9.329 1.00 97.81 164 LEU A C 1
ATOM 1329 O O . LEU A 1 164 ? 6.315 -3.866 -8.854 1.00 97.81 164 LEU A O 1
ATOM 1333 N N . GLU A 1 165 ? 8.303 -4.908 -8.711 1.00 96.81 165 GLU A N 1
ATOM 1334 C CA . GLU A 1 165 ? 8.030 -5.601 -7.451 1.00 96.81 165 GLU A CA 1
ATOM 1335 C C . GLU A 1 165 ? 7.741 -4.626 -6.309 1.00 96.81 165 GLU A C 1
ATOM 1337 O O . GLU A 1 165 ? 6.761 -4.794 -5.584 1.00 96.81 165 GLU A O 1
ATOM 1342 N N . LYS A 1 166 ? 8.566 -3.585 -6.141 1.00 96.00 166 LYS A N 1
ATOM 1343 C CA . LYS A 1 166 ? 8.363 -2.571 -5.098 1.00 96.00 166 LYS A CA 1
ATOM 1344 C C . LYS A 1 166 ? 7.076 -1.786 -5.305 1.00 96.00 166 LYS A C 1
ATOM 1346 O O . LYS A 1 166 ? 6.379 -1.517 -4.327 1.00 96.00 166 LYS A O 1
ATOM 1351 N N . THR A 1 167 ? 6.757 -1.442 -6.551 1.00 97.00 167 THR A N 1
ATOM 1352 C CA . THR A 1 167 ? 5.526 -0.722 -6.891 1.00 97.00 167 THR A CA 1
ATOM 1353 C C . THR A 1 167 ? 4.311 -1.564 -6.512 1.00 97.00 167 THR A C 1
ATOM 1355 O O . THR A 1 167 ? 3.467 -1.120 -5.739 1.00 97.00 167 THR A O 1
ATOM 1358 N N . GLU A 1 168 ? 4.262 -2.821 -6.951 1.00 96.69 168 GLU A N 1
ATOM 1359 C CA . GLU A 1 168 ? 3.145 -3.716 -6.640 1.00 96.69 168 GLU A CA 1
ATOM 1360 C C . GLU A 1 168 ? 3.048 -4.031 -5.139 1.00 96.69 168 GLU A C 1
ATOM 1362 O O . GLU A 1 168 ? 1.971 -3.970 -4.546 1.00 96.69 168 GLU A O 1
ATOM 1367 N N . LYS A 1 169 ? 4.182 -4.284 -4.478 1.00 94.69 169 LYS A N 1
ATOM 1368 C CA . LYS A 1 169 ? 4.222 -4.505 -3.029 1.00 94.69 169 LYS A CA 1
ATOM 1369 C C . LYS A 1 169 ? 3.683 -3.301 -2.261 1.00 94.69 169 LYS A C 1
ATOM 1371 O O . LYS A 1 169 ? 2.952 -3.481 -1.286 1.00 94.69 169 LYS A O 1
ATOM 1376 N N . ARG A 1 170 ? 4.028 -2.079 -2.676 1.00 93.94 170 ARG A N 1
ATOM 1377 C C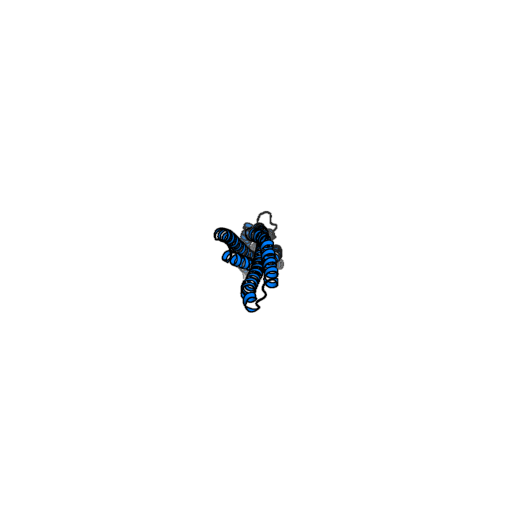A . ARG A 1 170 ? 3.512 -0.865 -2.039 1.00 93.94 170 ARG A CA 1
ATOM 1378 C C . ARG A 1 170 ? 2.000 -0.760 -2.194 1.00 93.94 170 ARG A C 1
ATOM 1380 O O . ARG A 1 170 ? 1.327 -0.463 -1.209 1.00 93.94 170 ARG A O 1
ATOM 1387 N N . LYS A 1 171 ? 1.469 -1.015 -3.390 1.00 95.19 171 LYS A N 1
ATOM 1388 C CA . LYS A 1 171 ? 0.024 -1.020 -3.633 1.00 95.19 171 LYS A CA 1
ATOM 1389 C C . LYS A 1 171 ? -0.700 -1.969 -2.681 1.00 95.19 171 LYS A C 1
ATOM 1391 O O . LYS A 1 171 ? -1.591 -1.541 -1.958 1.00 95.19 171 LYS A O 1
ATOM 1396 N N . GLN A 1 172 ? -0.233 -3.214 -2.586 1.00 94.56 172 GLN A N 1
ATOM 1397 C CA . GLN A 1 172 ? -0.810 -4.218 -1.686 1.00 94.56 172 GLN A CA 1
ATOM 1398 C C . GLN A 1 172 ? -0.763 -3.790 -0.213 1.00 94.56 172 GLN A C 1
ATOM 1400 O O . GLN A 1 172 ? -1.708 -4.032 0.538 1.00 94.56 172 GLN A O 1
ATOM 1405 N N . GLN A 1 173 ? 0.324 -3.137 0.211 1.00 91.75 173 GLN A N 1
ATOM 1406 C CA . GLN A 1 173 ? 0.435 -2.586 1.563 1.00 91.75 173 GLN A CA 1
ATOM 1407 C C . GLN A 1 173 ? -0.598 -1.485 1.820 1.00 91.75 173 GLN A C 1
ATOM 1409 O O . GLN A 1 173 ? -1.228 -1.493 2.876 1.00 91.75 173 GLN A O 1
ATOM 1414 N N . LEU A 1 174 ? -0.780 -0.561 0.874 1.00 92.88 174 LEU A N 1
ATOM 1415 C CA . LEU A 1 174 ? -1.752 0.526 0.989 1.00 92.88 174 LEU A CA 1
ATOM 1416 C C . LEU A 1 174 ? -3.196 0.006 0.971 1.00 92.88 174 LEU A C 1
ATOM 1418 O O . LEU A 1 174 ? -3.978 0.388 1.837 1.00 92.88 174 LEU A O 1
ATOM 1422 N N . ASP A 1 175 ? -3.528 -0.917 0.066 1.00 94.50 175 ASP A N 1
ATOM 1423 C CA . ASP A 1 175 ? -4.855 -1.542 -0.004 1.00 94.50 175 ASP A CA 1
ATOM 1424 C C . ASP A 1 175 ? -5.180 -2.297 1.295 1.00 94.50 175 ASP A C 1
ATOM 1426 O O . ASP A 1 175 ? -6.251 -2.131 1.883 1.00 94.50 175 ASP A O 1
ATOM 1430 N N . SER A 1 176 ? -4.228 -3.087 1.807 1.00 92.06 176 SER A N 1
ATOM 1431 C CA . SER A 1 176 ? -4.401 -3.784 3.084 1.00 92.06 176 SER A CA 1
ATOM 1432 C C . SER A 1 176 ? -4.547 -2.815 4.258 1.00 92.06 176 SER A C 1
ATOM 1434 O O . SER A 1 176 ? -5.301 -3.113 5.188 1.00 92.06 176 SER A O 1
ATOM 1436 N N . ALA A 1 177 ? -3.813 -1.701 4.261 1.00 90.00 177 ALA A N 1
ATOM 1437 C CA . ALA A 1 177 ? -3.920 -0.688 5.304 1.00 90.00 177 ALA A CA 1
ATOM 1438 C C . ALA A 1 177 ? -5.289 0.003 5.261 1.00 90.00 177 ALA A C 1
ATOM 1440 O O . ALA A 1 177 ? -5.894 0.201 6.313 1.00 90.00 177 ALA A O 1
ATOM 1441 N N . LEU A 1 178 ? -5.806 0.296 4.062 1.00 92.94 178 LEU A N 1
ATOM 1442 C CA . LEU A 1 178 ? -7.118 0.908 3.881 1.00 92.94 178 LEU A CA 1
ATOM 1443 C C . LEU A 1 178 ? -8.232 0.008 4.418 1.00 92.94 178 LEU A C 1
ATOM 1445 O O . LEU A 1 178 ? -9.058 0.470 5.198 1.00 92.94 178 LEU A O 1
ATOM 1449 N N . ILE A 1 179 ? -8.218 -1.281 4.066 1.00 93.12 179 ILE A N 1
ATOM 1450 C CA . ILE A 1 179 ? -9.215 -2.251 4.547 1.00 93.12 179 ILE A CA 1
ATOM 1451 C C . ILE A 1 179 ? -9.183 -2.348 6.078 1.00 93.12 179 ILE A C 1
ATOM 1453 O O . ILE A 1 179 ? -10.231 -2.346 6.7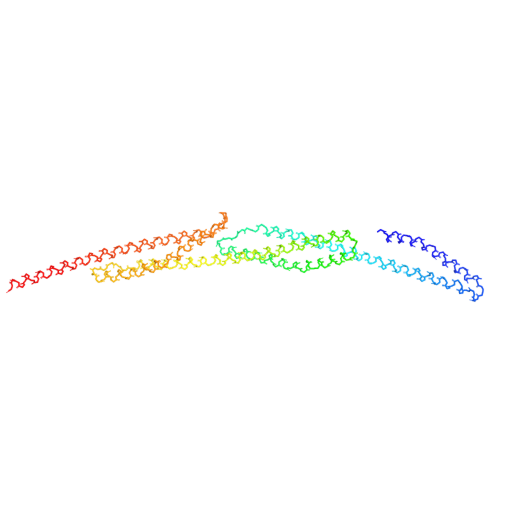24 1.00 93.12 179 ILE A O 1
ATOM 1457 N N . GLN A 1 180 ? -7.987 -2.414 6.674 1.00 90.81 180 GLN A N 1
ATOM 1458 C CA . GLN A 1 180 ? -7.837 -2.463 8.132 1.00 90.81 180 GLN A CA 1
ATOM 1459 C C . GLN A 1 180 ? -8.351 -1.183 8.796 1.00 90.81 180 GLN A C 1
ATOM 1461 O O . GLN A 1 180 ? -9.062 -1.267 9.797 1.00 90.81 180 GLN A O 1
ATOM 1466 N N . ALA A 1 181 ? -8.026 -0.018 8.232 1.00 91.56 181 ALA A N 1
ATOM 1467 C CA . ALA A 1 181 ? -8.482 1.262 8.744 1.00 91.56 181 ALA A CA 1
ATOM 1468 C C . ALA A 1 181 ? -10.005 1.390 8.632 1.00 91.56 181 ALA A C 1
ATOM 1470 O O . ALA A 1 181 ? -10.660 1.625 9.640 1.00 91.56 181 ALA A O 1
ATOM 1471 N N . GLN A 1 182 ? -10.593 1.173 7.457 1.00 93.69 182 GLN A N 1
ATOM 1472 C CA . GLN A 1 182 ? -12.044 1.251 7.261 1.00 93.69 182 GLN A CA 1
ATOM 1473 C C . GLN A 1 182 ? -12.798 0.270 8.167 1.00 93.69 182 GLN A C 1
ATOM 1475 O O . GLN A 1 182 ? -13.770 0.663 8.804 1.00 93.69 182 GLN A O 1
ATOM 1480 N N . GLY A 1 183 ? -12.316 -0.972 8.284 1.00 94.25 183 GLY A N 1
ATOM 1481 C CA . GLY A 1 183 ? -12.909 -1.965 9.179 1.00 94.25 183 GLY A CA 1
ATOM 1482 C C . GLY A 1 183 ? -12.855 -1.542 10.648 1.00 94.25 183 GLY A C 1
ATOM 1483 O O . GLY A 1 183 ? -13.853 -1.646 11.348 1.00 94.25 183 GLY A O 1
ATOM 1484 N N . PHE A 1 184 ? -11.721 -1.009 11.112 1.00 94.56 184 PHE A N 1
ATOM 1485 C CA . PHE A 1 184 ? -11.604 -0.492 12.477 1.00 94.56 184 PHE A CA 1
ATOM 1486 C C . PHE A 1 184 ? -12.562 0.677 12.740 1.00 94.56 184 PHE A C 1
ATOM 1488 O O . PHE A 1 184 ? -13.287 0.643 13.730 1.00 94.56 184 PHE A O 1
ATOM 1495 N N . HIS A 1 185 ? -12.595 1.685 11.864 1.00 93.88 185 HIS A N 1
ATOM 1496 C CA . HIS A 1 185 ? -13.449 2.861 12.066 1.00 93.88 185 HIS A CA 1
ATOM 1497 C C . HIS A 1 185 ? -14.937 2.506 12.000 1.00 93.88 185 HIS A C 1
ATOM 1499 O O . HIS A 1 185 ? -15.702 3.010 12.817 1.00 93.88 185 HIS A O 1
ATOM 1505 N N . GLY A 1 186 ? -15.332 1.606 11.093 1.00 95.94 186 GLY A N 1
ATOM 1506 C CA . GLY A 1 186 ? -16.702 1.093 11.027 1.00 95.94 186 GLY A CA 1
ATOM 1507 C C . GLY A 1 186 ? -17.099 0.336 12.296 1.00 95.94 186 GLY A C 1
ATOM 1508 O O . GLY A 1 186 ? -18.109 0.661 12.911 1.00 95.94 186 GLY A O 1
ATOM 1509 N N . ASP A 1 187 ? -16.259 -0.600 12.756 1.00 96.50 187 ASP A N 1
ATOM 1510 C CA . ASP A 1 187 ? -16.508 -1.350 13.995 1.00 96.50 187 ASP A CA 1
ATOM 1511 C C . ASP A 1 187 ? -16.599 -0.412 15.227 1.00 96.50 187 ASP A C 1
ATOM 1513 O O . ASP A 1 187 ? -17.411 -0.630 16.133 1.00 96.50 187 ASP A O 1
ATOM 1517 N N . VAL A 1 188 ? -15.756 0.632 15.287 1.00 96.69 188 VAL A N 1
ATOM 1518 C CA . VAL A 1 188 ? -15.797 1.649 16.352 1.00 96.69 188 VAL A CA 1
ATOM 1519 C C . VAL A 1 188 ? -17.091 2.451 16.288 1.00 96.69 188 VAL A C 1
ATOM 1521 O O . VAL A 1 188 ? -17.717 2.656 17.329 1.00 96.69 188 VAL A O 1
ATOM 1524 N N . GLU A 1 189 ? -17.497 2.905 15.103 1.00 96.56 189 GLU A N 1
ATOM 1525 C CA . GLU A 1 189 ? -18.740 3.650 14.912 1.00 96.56 189 GLU A CA 1
ATOM 1526 C C . GLU A 1 189 ? -19.951 2.820 15.359 1.00 96.56 189 GLU A C 1
ATOM 1528 O O . GLU A 1 189 ? -20.746 3.298 16.173 1.00 96.56 189 GLU A O 1
ATOM 1533 N N . ASP A 1 190 ? -20.040 1.560 14.929 1.00 97.94 190 ASP A N 1
ATOM 1534 C CA . ASP A 1 190 ? -21.117 0.638 15.301 1.00 97.94 190 ASP A CA 1
ATOM 1535 C C . ASP A 1 190 ? -21.220 0.466 16.824 1.00 97.94 190 ASP A C 1
ATOM 1537 O O . ASP A 1 190 ? -22.306 0.566 17.410 1.00 97.94 190 ASP A O 1
ATOM 1541 N N . LEU A 1 191 ? -20.087 0.237 17.500 1.00 98.25 191 LEU A N 1
ATOM 1542 C CA . LEU A 1 191 ? -20.079 0.080 18.953 1.00 98.25 191 LEU A CA 1
ATOM 1543 C C . LEU A 1 191 ? -20.398 1.398 19.670 1.00 98.25 191 LEU A C 1
ATOM 1545 O O . LEU A 1 191 ? -21.135 1.393 20.657 1.00 98.25 191 LEU A O 1
ATOM 1549 N N . GLN A 1 192 ? -19.896 2.533 19.180 1.00 97.56 192 GLN A N 1
ATOM 1550 C CA . GLN A 1 192 ? -20.219 3.838 19.753 1.00 97.56 192 GLN A CA 1
ATOM 1551 C C . GLN A 1 192 ? -21.707 4.176 19.620 1.00 97.56 192 GLN A C 1
ATOM 1553 O O . GLN A 1 192 ? -22.286 4.697 20.576 1.00 97.56 192 GLN A O 1
ATOM 1558 N N . GLN A 1 193 ? -22.328 3.886 18.474 1.00 98.06 193 GLN A N 1
ATOM 1559 C CA . GLN A 1 193 ? -23.765 4.076 18.273 1.00 98.06 193 GLN A CA 1
ATOM 1560 C C . GLN A 1 193 ? -24.568 3.193 19.232 1.00 98.06 193 GLN A C 1
ATOM 1562 O O . GLN A 1 193 ? -25.481 3.680 19.903 1.00 98.06 193 GLN A O 1
ATOM 1567 N N . TRP A 1 194 ? -24.183 1.920 19.368 1.00 98.50 194 TRP A N 1
ATOM 1568 C CA . TRP A 1 194 ? -24.817 0.994 20.306 1.00 98.50 194 TRP A CA 1
ATOM 1569 C C . TRP A 1 194 ? -24.694 1.458 21.769 1.00 98.50 194 TRP A C 1
ATOM 1571 O O . TRP A 1 194 ? -25.675 1.419 22.516 1.00 98.50 194 TRP A O 1
ATOM 1581 N N . LEU A 1 195 ? -23.523 1.958 22.179 1.00 98.31 195 LEU A N 1
ATOM 1582 C CA . LEU A 1 195 ? -23.308 2.524 23.515 1.00 98.31 195 LEU A CA 1
ATOM 1583 C C . LEU A 1 195 ? -24.166 3.770 23.749 1.00 98.31 195 LEU A C 1
ATOM 1585 O O . LEU A 1 195 ? -24.780 3.898 24.804 1.00 98.31 195 LEU A O 1
ATOM 1589 N N . THR A 1 196 ? -24.248 4.670 22.768 1.00 97.62 196 THR A N 1
ATOM 1590 C CA . THR A 1 196 ? -25.077 5.880 22.859 1.00 97.62 196 THR A CA 1
ATOM 1591 C C . THR A 1 196 ? -26.567 5.543 22.964 1.00 97.62 196 THR A C 1
ATOM 1593 O O . THR A 1 196 ? -27.283 6.157 23.755 1.00 97.62 196 THR A O 1
ATOM 1596 N N . GLU A 1 197 ? -27.045 4.539 22.232 1.00 97.31 197 GLU A N 1
ATOM 1597 C CA . GLU A 1 197 ? -28.424 4.059 22.350 1.00 97.31 197 GLU A CA 1
ATOM 1598 C C . GLU A 1 197 ? -28.687 3.398 23.714 1.00 97.31 197 GLU A C 1
ATOM 1600 O O . GLU A 1 197 ? -29.697 3.682 24.360 1.00 97.31 197 GLU A O 1
ATOM 1605 N N . THR A 1 198 ? -27.745 2.589 24.203 1.00 96.69 198 THR A N 1
ATOM 1606 C CA . THR A 1 198 ? -27.810 1.970 25.537 1.00 96.69 198 THR A CA 1
ATOM 1607 C C . THR A 1 198 ? -27.858 3.028 26.639 1.00 96.69 198 THR A C 1
ATOM 1609 O O . THR A 1 198 ? -28.693 2.967 27.542 1.00 96.69 198 THR A O 1
ATOM 1612 N N . GLU A 1 199 ? -27.015 4.055 26.541 1.00 95.88 199 GLU A N 1
ATOM 1613 C CA . GLU A 1 199 ? -27.006 5.191 27.459 1.00 95.88 199 GLU A CA 1
ATOM 1614 C C . GLU A 1 199 ? -28.336 5.954 27.433 1.00 95.88 199 GLU A C 1
ATOM 1616 O O . GLU A 1 199 ? -28.887 6.290 28.485 1.00 95.88 199 GLU A O 1
ATOM 1621 N N . ARG A 1 200 ? -28.903 6.179 26.243 1.00 95.81 200 ARG A N 1
ATOM 1622 C CA . ARG A 1 200 ? -30.221 6.802 26.085 1.00 95.81 200 ARG A CA 1
ATOM 1623 C C . ARG A 1 200 ? -31.323 5.964 26.734 1.00 95.81 200 ARG A C 1
ATOM 1625 O O . ARG A 1 200 ? -32.193 6.527 27.398 1.00 95.81 200 ARG A O 1
ATOM 1632 N N . HIS A 1 201 ? -31.287 4.643 26.577 1.00 94.38 201 HIS A N 1
ATOM 1633 C CA . HIS A 1 201 ? -32.235 3.729 27.216 1.00 94.38 201 HIS A CA 1
ATOM 1634 C C . HIS A 1 201 ? -32.129 3.773 28.752 1.00 94.38 201 HIS A C 1
ATOM 1636 O O . HIS A 1 201 ? -33.144 3.836 29.452 1.00 94.38 201 HIS A O 1
ATOM 1642 N N . LEU A 1 202 ? -30.907 3.837 29.290 1.00 93.25 202 LEU A N 1
ATOM 1643 C CA . LEU A 1 202 ? -30.670 4.010 30.728 1.00 93.25 202 LEU A CA 1
ATOM 1644 C C . LEU A 1 202 ? -31.231 5.338 31.246 1.00 93.25 202 LEU A C 1
ATOM 1646 O O . LEU A 1 202 ? -31.893 5.361 32.281 1.00 93.25 202 LEU A O 1
ATOM 1650 N N . LEU A 1 203 ? -31.035 6.433 30.510 1.00 92.50 203 LEU A N 1
ATOM 1651 C CA . LEU A 1 203 ? -31.579 7.748 30.871 1.00 92.50 203 LEU A CA 1
ATOM 1652 C C . LEU A 1 203 ? -33.112 7.802 30.794 1.00 92.50 203 LEU A C 1
ATOM 1654 O O . LEU A 1 203 ? -33.741 8.503 31.584 1.00 92.50 203 LEU A O 1
ATOM 1658 N N . ALA A 1 204 ? -33.718 7.058 29.867 1.00 93.12 204 ALA A N 1
ATOM 1659 C CA . ALA A 1 204 ? -35.170 6.966 29.710 1.00 93.12 204 ALA A CA 1
ATOM 1660 C C . ALA A 1 204 ? -35.837 5.979 30.689 1.00 93.12 204 ALA A C 1
ATOM 1662 O O . ALA A 1 204 ? -37.065 5.843 30.692 1.00 93.12 204 ALA A O 1
ATOM 1663 N N . SER A 1 205 ? -35.054 5.276 31.513 1.00 90.88 205 SER A N 1
ATOM 1664 C CA . SER A 1 205 ? -35.572 4.285 32.453 1.00 90.88 205 SER A CA 1
ATOM 1665 C C . SER A 1 205 ? -36.487 4.928 33.496 1.00 90.88 205 SER A C 1
ATOM 1667 O O . SER A 1 205 ? -36.164 5.946 34.109 1.00 90.88 205 SER A O 1
ATOM 1669 N N . LYS A 1 206 ? -37.651 4.310 33.723 1.00 88.50 206 LYS A N 1
ATOM 1670 C CA . LYS A 1 206 ? -38.655 4.815 34.670 1.00 88.50 206 LYS A CA 1
ATOM 1671 C C . LYS A 1 206 ? -38.105 4.844 36.107 1.00 88.50 206 LYS A C 1
ATOM 1673 O O . LYS A 1 206 ? -37.275 4.000 36.460 1.00 88.50 206 LYS A O 1
ATOM 1678 N N . PRO A 1 207 ? -38.600 5.745 36.976 1.00 88.31 207 PRO A N 1
ATOM 1679 C CA . PRO A 1 207 ? -38.340 5.670 38.411 1.00 88.31 207 PRO A CA 1
ATOM 1680 C C . PRO A 1 207 ? -38.689 4.289 38.982 1.00 88.31 207 PRO A C 1
ATOM 1682 O O . PRO A 1 207 ? -39.527 3.571 38.427 1.00 88.31 207 PRO A O 1
ATOM 1685 N N . VAL A 1 208 ? -38.022 3.914 40.075 1.00 87.94 208 VAL A N 1
ATOM 1686 C CA . VAL A 1 208 ? -38.216 2.593 40.680 1.00 87.94 208 VAL A CA 1
ATOM 1687 C C . VAL A 1 208 ? -39.639 2.462 41.231 1.00 87.94 208 VAL A C 1
ATOM 1689 O O . VAL A 1 208 ? -40.147 3.393 41.856 1.00 87.94 208 VAL A O 1
ATOM 1692 N N . GLY A 1 209 ? -40.296 1.335 40.949 1.00 83.44 209 GLY A N 1
ATOM 1693 C CA . GLY A 1 209 ? -41.652 1.051 41.426 1.00 83.44 209 GLY A CA 1
ATOM 1694 C C . GLY A 1 209 ? -41.711 0.773 42.934 1.00 83.44 209 GLY A C 1
ATOM 1695 O O . GLY A 1 209 ? -40.758 0.263 43.513 1.00 83.44 209 GLY A O 1
ATOM 1696 N N . GLY A 1 210 ? -42.839 1.101 43.574 1.00 84.81 210 GLY A N 1
ATOM 1697 C CA . GLY A 1 210 ? -43.041 0.898 45.020 1.00 84.81 210 GLY A CA 1
ATOM 1698 C C . GLY A 1 210 ? -43.587 -0.481 45.417 1.00 84.81 210 GLY A C 1
ATOM 1699 O O . GLY A 1 210 ? -43.655 -0.789 46.604 1.00 84.81 210 GLY A O 1
ATOM 1700 N N . LEU A 1 211 ? -44.001 -1.304 44.447 1.00 90.94 211 LEU A N 1
ATOM 1701 C CA . LEU A 1 211 ? -44.486 -2.667 44.683 1.00 90.94 211 LEU A CA 1
ATOM 1702 C C . LEU A 1 211 ? -43.384 -3.690 44.349 1.00 90.94 211 LEU A C 1
ATOM 1704 O O . LEU A 1 211 ? -42.697 -3.498 43.338 1.00 90.94 211 LEU A O 1
ATOM 1708 N N . PRO A 1 212 ? -43.270 -4.807 45.097 1.00 93.00 212 PRO A N 1
ATOM 1709 C CA . PRO A 1 212 ? -42.300 -5.869 44.826 1.00 93.00 212 PRO A CA 1
ATOM 1710 C C . PRO A 1 212 ? -42.330 -6.369 43.381 1.00 93.00 212 PRO A C 1
ATOM 1712 O O . PRO A 1 212 ? -41.282 -6.480 42.752 1.00 93.00 212 PRO A O 1
ATOM 1715 N N . GLU A 1 213 ? -43.525 -6.604 42.829 1.00 92.75 213 GLU A N 1
ATOM 1716 C CA . GLU A 1 213 ? -43.667 -7.094 41.452 1.00 92.75 213 GLU A CA 1
ATOM 1717 C C . GLU A 1 213 ? -43.127 -6.084 40.434 1.00 92.75 213 GLU A C 1
ATOM 1719 O O . GLU A 1 213 ? -42.332 -6.442 39.571 1.00 92.75 213 GLU A O 1
ATOM 1724 N N . THR A 1 214 ? -43.451 -4.797 40.596 1.00 92.62 214 THR A N 1
ATOM 1725 C CA . THR A 1 214 ? -42.960 -3.749 39.686 1.00 92.62 214 THR A CA 1
ATOM 1726 C C . THR A 1 214 ? -41.444 -3.562 39.763 1.00 92.62 214 THR A C 1
ATOM 1728 O O . THR A 1 214 ? -40.800 -3.377 38.733 1.00 92.62 214 THR A O 1
ATOM 1731 N N . ALA A 1 215 ? -40.854 -3.633 40.963 1.00 92.62 215 ALA A N 1
ATOM 1732 C CA . ALA A 1 215 ? -39.405 -3.544 41.140 1.00 92.62 215 ALA 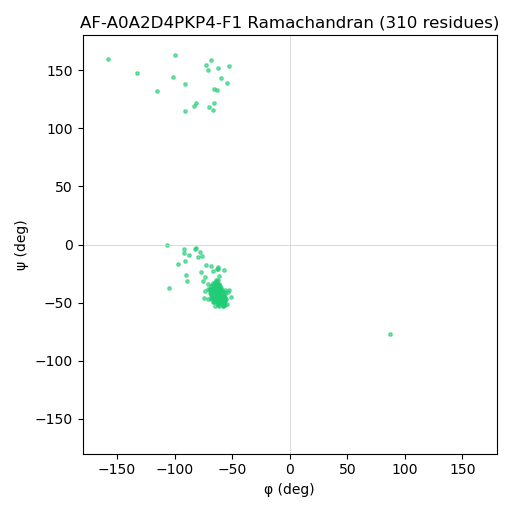A CA 1
ATOM 1733 C C . ALA A 1 215 ? -38.698 -4.769 40.537 1.00 92.62 215 ALA A C 1
ATOM 1735 O O . ALA A 1 215 ? -37.659 -4.628 39.892 1.00 92.62 215 ALA A O 1
ATOM 1736 N N . ARG A 1 216 ? -39.293 -5.961 40.675 1.00 94.62 216 ARG A N 1
ATOM 1737 C CA . ARG A 1 216 ? -38.775 -7.207 40.100 1.00 94.62 216 ARG A CA 1
ATOM 1738 C C . ARG A 1 216 ? -38.838 -7.220 38.576 1.00 94.62 216 ARG A C 1
ATOM 1740 O O . ARG A 1 216 ? -37.856 -7.601 37.946 1.00 94.62 216 ARG A O 1
ATOM 1747 N N . GLU A 1 217 ? -39.934 -6.763 37.977 1.00 94.38 217 GLU A N 1
ATOM 1748 C CA . GLU A 1 217 ? -40.049 -6.609 36.519 1.00 94.38 217 GLU A CA 1
ATOM 1749 C C . GLU A 1 217 ? -39.005 -5.627 35.966 1.00 94.38 217 GLU A C 1
ATOM 1751 O O . GLU A 1 217 ? -38.335 -5.911 34.968 1.00 94.38 217 GLU A O 1
ATOM 1756 N N . GLN A 1 218 ? -38.818 -4.485 36.639 1.00 94.69 218 GLN A N 1
ATOM 1757 C CA . GLN A 1 218 ? -37.796 -3.503 36.270 1.00 94.69 218 GLN A CA 1
ATOM 1758 C C . GLN A 1 218 ? -36.378 -4.071 36.397 1.00 94.69 218 GLN A C 1
ATOM 1760 O O . GLN A 1 218 ? -35.561 -3.843 35.506 1.00 94.69 218 GLN A O 1
ATOM 1765 N N . LEU A 1 219 ? -36.087 -4.822 37.466 1.00 95.19 219 LEU A N 1
ATOM 1766 C CA . LEU A 1 219 ? -34.801 -5.495 37.650 1.00 95.19 219 LEU A CA 1
ATOM 1767 C C . LEU A 1 219 ? -34.554 -6.537 36.559 1.00 95.19 219 LEU A C 1
ATOM 1769 O O . LEU A 1 219 ? -33.476 -6.541 35.976 1.00 95.19 219 LEU A O 1
ATOM 1773 N N . ASN A 1 220 ? -35.544 -7.370 36.229 1.00 95.44 220 ASN A N 1
ATOM 1774 C CA . ASN A 1 220 ? -35.398 -8.372 35.174 1.00 95.44 220 ASN A CA 1
ATOM 1775 C C . ASN A 1 220 ? -35.092 -7.723 33.815 1.00 95.44 220 ASN A C 1
ATOM 1777 O O . ASN A 1 220 ? -34.134 -8.104 33.151 1.00 95.44 220 ASN A O 1
ATOM 1781 N N . THR A 1 221 ? -35.843 -6.677 33.454 1.00 94.94 221 THR A N 1
ATOM 1782 C CA . THR A 1 221 ? -35.610 -5.909 32.216 1.00 94.94 221 THR A CA 1
ATOM 1783 C C . THR A 1 221 ? -34.211 -5.277 32.198 1.00 94.94 221 THR A C 1
ATOM 1785 O O . THR A 1 221 ? -33.535 -5.256 31.173 1.00 94.94 221 THR A O 1
ATOM 1788 N N . HIS A 1 222 ? -33.744 -4.762 33.339 1.00 96.62 222 HIS A N 1
ATOM 1789 C CA . HIS A 1 222 ? -32.399 -4.194 33.460 1.00 96.62 222 HIS A CA 1
ATOM 1790 C C . HIS A 1 222 ? -31.304 -5.259 33.326 1.00 96.62 222 HIS A C 1
ATOM 1792 O O . HIS A 1 222 ? -30.289 -5.017 32.680 1.00 96.62 222 HIS A O 1
ATOM 1798 N N . MET A 1 223 ? -31.518 -6.452 33.883 1.00 97.31 223 MET A N 1
ATOM 1799 C CA . MET A 1 223 ? -30.578 -7.570 33.772 1.00 97.31 223 MET A CA 1
ATOM 1800 C C . MET A 1 223 ? -30.431 -8.073 32.330 1.00 97.31 223 MET A C 1
ATOM 1802 O O . MET A 1 223 ? -29.330 -8.456 31.942 1.00 97.31 223 MET A O 1
ATOM 1806 N N . GLU A 1 224 ? -31.488 -8.015 31.514 1.00 96.44 224 GLU A N 1
ATOM 1807 C CA . GLU A 1 224 ? -31.395 -8.288 30.070 1.00 96.44 224 GLU A CA 1
ATOM 1808 C C . GLU A 1 224 ? -30.469 -7.287 29.361 1.00 96.44 224 GLU A C 1
ATOM 1810 O O . GLU A 1 224 ? -29.650 -7.676 28.526 1.00 96.44 224 GLU A O 1
ATOM 1815 N N . LEU A 1 225 ? -30.538 -6.005 29.737 1.00 96.00 225 LEU A N 1
ATOM 1816 C CA . LEU A 1 225 ? -29.637 -4.978 29.213 1.00 96.00 225 LEU A CA 1
ATOM 1817 C C . LEU A 1 225 ? -28.189 -5.189 29.683 1.00 96.00 225 LEU A C 1
ATOM 1819 O O . LEU A 1 225 ? -27.270 -5.037 28.881 1.00 96.00 225 LEU A O 1
ATOM 1823 N N . CYS A 1 226 ? -27.977 -5.577 30.947 1.00 97.12 226 CYS A N 1
ATOM 1824 C CA . CYS A 1 226 ? -26.653 -5.955 31.452 1.00 97.12 226 CYS A CA 1
ATOM 1825 C C . CYS A 1 226 ? -26.063 -7.126 30.656 1.00 97.12 226 CYS A C 1
ATOM 1827 O O . CYS A 1 226 ? -24.929 -7.034 30.198 1.00 97.12 226 CYS A O 1
ATOM 1829 N N . ALA A 1 227 ? -26.844 -8.180 30.408 1.00 97.62 227 ALA A N 1
ATOM 1830 C CA . ALA A 1 227 ? -26.396 -9.322 29.612 1.00 97.62 227 ALA A CA 1
ATOM 1831 C C . ALA A 1 227 ? -26.051 -8.922 28.163 1.00 97.62 227 ALA A C 1
ATOM 1833 O O . ALA A 1 227 ? -25.062 -9.394 27.600 1.00 97.62 227 ALA A O 1
ATOM 1834 N N . ALA A 1 228 ? -26.830 -8.019 27.556 1.00 97.44 228 ALA A N 1
ATOM 1835 C CA . ALA A 1 228 ? -26.528 -7.483 26.229 1.00 97.44 228 ALA A CA 1
ATOM 1836 C C . ALA A 1 228 ? -25.224 -6.660 26.203 1.00 97.44 228 ALA A C 1
ATOM 1838 O O . ALA A 1 228 ? -24.501 -6.703 25.207 1.00 97.44 228 ALA A O 1
ATOM 1839 N N . PHE A 1 229 ? -24.911 -5.939 27.285 1.00 97.69 229 PHE A N 1
ATOM 1840 C CA . PHE A 1 229 ? -23.653 -5.207 27.447 1.00 97.69 229 PHE A CA 1
ATOM 1841 C C . PHE A 1 229 ? -22.455 -6.134 27.645 1.00 97.69 229 PHE A C 1
ATOM 1843 O O . PHE A 1 229 ? -21.462 -5.996 26.933 1.00 97.69 229 PHE A O 1
ATOM 1850 N N . GLU A 1 230 ? -22.570 -7.131 28.521 1.00 96.94 230 GLU A N 1
ATOM 1851 C CA . GLU A 1 230 ? -21.544 -8.165 28.719 1.00 96.94 230 GLU A CA 1
ATOM 1852 C C . GLU A 1 230 ? -21.225 -8.892 27.400 1.00 96.94 230 GLU A C 1
ATOM 1854 O O . GLU A 1 230 ? -20.063 -9.108 27.059 1.00 96.94 230 GLU A O 1
ATOM 1859 N N . ALA A 1 231 ? -22.237 -9.166 26.568 1.00 97.75 231 ALA A N 1
ATOM 1860 C CA . ALA A 1 231 ? -22.036 -9.767 25.248 1.00 97.75 231 ALA A CA 1
ATOM 1861 C C . ALA A 1 231 ? -21.195 -8.905 24.278 1.00 97.75 231 ALA A C 1
ATOM 1863 O O . ALA A 1 231 ? -20.669 -9.430 23.294 1.00 97.75 231 ALA A O 1
ATOM 1864 N N . LYS A 1 232 ? -21.054 -7.595 24.527 1.00 97.69 232 LYS A N 1
ATOM 1865 C CA . LYS A 1 232 ? -20.227 -6.672 23.729 1.00 97.69 232 LYS A CA 1
ATOM 1866 C C . LYS A 1 232 ? -18.792 -6.530 24.242 1.00 97.69 232 LYS A C 1
ATOM 1868 O O . LYS A 1 232 ? -17.976 -5.925 23.545 1.00 97.69 232 LYS A O 1
ATOM 1873 N N . GLU A 1 233 ? -18.452 -7.106 25.396 1.00 97.00 233 GLU A N 1
ATOM 1874 C CA . GLU A 1 233 ? -17.130 -6.965 26.023 1.00 97.00 233 GLU A CA 1
ATOM 1875 C C . GLU A 1 233 ? -16.001 -7.497 25.126 1.00 97.00 233 GLU A C 1
ATOM 1877 O O . GLU A 1 233 ? -14.972 -6.842 24.945 1.00 97.00 233 GLU A O 1
ATOM 1882 N N . GLU A 1 234 ? -16.218 -8.648 24.479 1.00 96.81 234 GLU A N 1
ATOM 1883 C CA . GLU A 1 234 ? -15.265 -9.219 23.520 1.00 96.81 234 GLU A CA 1
ATOM 1884 C C . GLU A 1 234 ? -14.997 -8.260 22.354 1.00 96.81 234 GLU A C 1
ATOM 1886 O O . GLU A 1 234 ? -13.845 -8.035 21.972 1.00 96.81 234 GLU A O 1
ATOM 1891 N N . THR A 1 235 ? -16.061 -7.674 21.795 1.00 97.44 235 THR A N 1
ATOM 1892 C CA . THR A 1 235 ? -15.973 -6.722 20.682 1.00 97.44 235 THR A CA 1
ATOM 1893 C C . THR A 1 235 ? -15.207 -5.474 21.102 1.00 97.44 235 THR A C 1
ATOM 1895 O O . THR A 1 235 ? -14.284 -5.066 20.396 1.00 97.44 235 THR A O 1
ATOM 1898 N N . TYR A 1 236 ? -15.530 -4.908 22.268 1.00 98.12 236 TYR A N 1
ATOM 1899 C CA . TYR A 1 236 ? -14.811 -3.771 22.837 1.00 98.12 236 TYR A CA 1
ATOM 1900 C C . TYR A 1 236 ? -13.321 -4.081 23.002 1.00 98.12 236 TYR A C 1
ATOM 1902 O O . TYR A 1 236 ? -12.472 -3.363 22.472 1.00 98.12 236 TYR A O 1
ATOM 1910 N N . ARG A 1 237 ? -12.978 -5.199 23.650 1.00 97.56 237 ARG A N 1
ATOM 1911 C CA . ARG A 1 237 ? -11.581 -5.593 23.857 1.00 97.56 237 ARG A CA 1
ATOM 1912 C C . ARG A 1 237 ? -10.840 -5.805 22.536 1.00 97.56 237 ARG A C 1
ATOM 1914 O O . ARG A 1 237 ? -9.689 -5.383 22.410 1.00 97.56 237 ARG A O 1
ATOM 1921 N N . CYS A 1 238 ? -11.478 -6.446 21.557 1.00 96.81 238 CYS A N 1
ATOM 1922 C CA . CYS A 1 238 ? -10.908 -6.636 20.225 1.00 96.81 238 CYS A CA 1
ATOM 1923 C C . CYS A 1 238 ? -10.614 -5.289 19.547 1.00 96.81 238 CYS A C 1
ATOM 1925 O O . CYS A 1 238 ? -9.520 -5.103 19.012 1.00 96.81 238 CYS A O 1
ATOM 1927 N N . LEU A 1 239 ? -11.541 -4.329 19.622 1.00 96.69 239 LEU A N 1
ATOM 1928 C CA . LEU A 1 239 ? -11.358 -2.991 19.057 1.00 96.69 239 LEU A CA 1
ATOM 1929 C C . LEU A 1 239 ? -10.221 -2.225 19.726 1.00 96.69 239 LEU A C 1
ATOM 1931 O O . LEU A 1 239 ? -9.367 -1.680 19.029 1.00 96.69 239 LEU A O 1
ATOM 1935 N N . MET A 1 240 ? -10.144 -2.255 21.056 1.00 96.19 240 MET A N 1
ATOM 1936 C CA . MET A 1 240 ? -9.042 -1.638 21.799 1.00 96.19 240 MET A CA 1
ATOM 1937 C C . MET A 1 240 ? -7.689 -2.219 21.369 1.00 96.19 240 MET A C 1
ATOM 1939 O O . MET A 1 240 ? -6.735 -1.480 21.125 1.00 96.19 240 MET A O 1
ATOM 1943 N N . GLN A 1 241 ? -7.605 -3.543 21.205 1.00 95.06 241 GLN A N 1
ATOM 1944 C CA . GLN A 1 241 ? -6.384 -4.200 20.743 1.00 95.06 241 GLN A CA 1
ATOM 1945 C C . GLN A 1 241 ? -6.034 -3.832 19.293 1.00 95.06 241 GLN A C 1
ATOM 1947 O O . GLN A 1 241 ? -4.872 -3.531 19.014 1.00 95.06 241 GLN A O 1
ATOM 1952 N N . LYS A 1 242 ? -7.012 -3.845 18.374 1.00 92.69 242 LYS A N 1
ATOM 1953 C CA . LYS A 1 242 ? -6.821 -3.431 16.972 1.00 92.69 242 LYS A CA 1
ATOM 1954 C C . LYS A 1 242 ? -6.295 -1.997 16.899 1.00 92.69 242 LYS A C 1
ATOM 1956 O O . LYS A 1 242 ? -5.295 -1.753 16.228 1.00 92.69 242 LYS A O 1
ATOM 1961 N N . GLY A 1 243 ? -6.911 -1.080 17.641 1.00 92.69 243 GLY A N 1
ATOM 1962 C CA . GLY A 1 243 ? -6.507 0.320 17.691 1.00 92.69 243 GLY A CA 1
ATOM 1963 C C . GLY A 1 243 ? -5.067 0.504 18.188 1.00 92.69 243 GLY A C 1
ATOM 1964 O O . GLY A 1 243 ? -4.272 1.187 17.545 1.00 92.69 243 GLY A O 1
ATOM 1965 N N . LEU A 1 244 ? -4.675 -0.187 19.265 1.00 90.69 244 LEU A N 1
ATOM 1966 C CA . LEU A 1 244 ? -3.291 -0.163 19.761 1.00 90.69 244 LEU A CA 1
ATOM 1967 C C . LEU A 1 244 ? -2.288 -0.733 18.747 1.00 90.69 244 LEU A C 1
ATOM 1969 O O . LEU A 1 244 ? -1.191 -0.198 18.596 1.00 90.69 244 LEU A O 1
ATOM 1973 N N . GLN A 1 245 ? -2.649 -1.799 18.025 1.00 89.50 245 GLN A N 1
ATOM 1974 C CA . GLN A 1 245 ? -1.798 -2.351 16.965 1.00 89.50 245 GLN A CA 1
ATOM 1975 C C . GLN A 1 245 ? -1.637 -1.386 15.787 1.00 89.50 245 GLN A C 1
ATOM 1977 O O . GLN A 1 245 ? -0.560 -1.332 15.194 1.00 89.50 245 GLN A O 1
ATOM 1982 N N . MET A 1 246 ? -2.685 -0.633 15.443 1.00 87.56 246 MET A N 1
ATOM 1983 C CA . MET A 1 246 ? -2.613 0.402 14.412 1.00 87.56 246 MET A CA 1
ATOM 1984 C C . MET A 1 246 ? -1.687 1.541 14.844 1.00 87.56 246 MET A C 1
ATOM 1986 O O . MET A 1 246 ? -0.804 1.912 14.074 1.00 87.56 246 MET A O 1
ATOM 1990 N N . LEU A 1 247 ? -1.810 2.019 16.087 1.00 86.69 247 LEU A N 1
ATOM 1991 C CA . LEU A 1 247 ? -0.922 3.047 16.642 1.00 86.69 247 LEU A CA 1
ATOM 1992 C C . LEU A 1 247 ? 0.539 2.585 16.688 1.00 86.69 247 LEU A C 1
ATOM 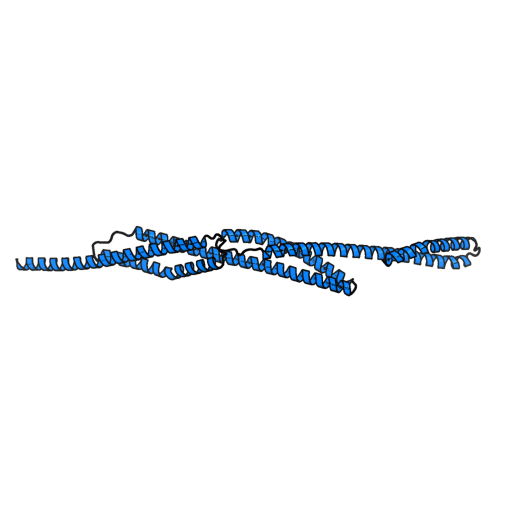1994 O O . LEU A 1 247 ? 1.420 3.321 16.266 1.00 86.69 247 LEU A O 1
ATOM 1998 N N . ALA A 1 248 ? 0.804 1.339 17.091 1.00 85.00 248 ALA A N 1
ATOM 1999 C CA . ALA A 1 248 ? 2.164 0.793 17.150 1.00 85.00 248 ALA A CA 1
ATOM 2000 C C . ALA A 1 248 ? 2.866 0.701 15.780 1.00 85.00 248 ALA A C 1
ATOM 2002 O O . ALA A 1 248 ? 4.091 0.604 15.715 1.00 85.00 248 ALA A O 1
ATOM 2003 N N . ARG A 1 249 ? 2.103 0.690 14.680 1.00 78.12 249 ARG A N 1
ATOM 2004 C CA . ARG A 1 249 ? 2.635 0.675 13.307 1.00 78.12 249 ARG A CA 1
ATOM 2005 C C . ARG A 1 249 ? 2.823 2.079 12.731 1.00 78.12 249 ARG A C 1
ATOM 2007 O O . ARG A 1 249 ? 3.480 2.214 11.698 1.00 78.12 249 ARG A O 1
ATOM 2014 N N . CYS A 1 250 ? 2.247 3.099 13.364 1.00 73.38 250 CYS A N 1
ATOM 2015 C CA . CYS A 1 250 ? 2.344 4.482 12.922 1.00 73.38 250 CYS A CA 1
ATOM 2016 C C . CYS A 1 250 ? 3.549 5.167 13.588 1.00 73.38 250 CYS A C 1
ATOM 2018 O O . CYS A 1 250 ? 3.777 4.984 14.782 1.00 73.38 250 CYS A O 1
ATOM 2020 N N . PRO A 1 251 ? 4.332 5.970 12.851 1.00 71.50 251 PRO A N 1
ATOM 2021 C CA . PRO A 1 251 ? 5.317 6.857 13.463 1.00 71.50 251 PRO A CA 1
ATOM 2022 C C . PRO A 1 251 ? 4.633 7.853 14.414 1.00 71.50 251 PRO A C 1
ATOM 2024 O O . PRO A 1 251 ? 3.575 8.372 14.073 1.00 71.50 251 PRO A O 1
ATOM 2027 N N . GLU A 1 252 ? 5.263 8.198 15.542 1.00 65.62 252 GLU A N 1
ATOM 2028 C CA . GLU A 1 252 ? 4.722 9.169 16.523 1.00 65.62 252 GLU A CA 1
ATOM 2029 C C . GLU A 1 252 ? 4.410 10.554 15.924 1.00 65.62 252 GLU A C 1
ATOM 2031 O O . GLU A 1 252 ? 3.609 11.306 16.465 1.00 65.62 252 GLU A O 1
ATOM 2036 N N . SER A 1 253 ? 5.034 10.905 14.796 1.00 64.31 253 SER A N 1
ATOM 2037 C CA . SER A 1 253 ? 4.807 12.165 14.081 1.00 64.31 253 SER A CA 1
ATOM 2038 C C . SER A 1 253 ? 3.587 12.159 13.153 1.00 64.31 253 SER A C 1
ATOM 2040 O O . SER A 1 253 ? 3.308 13.178 12.522 1.00 64.31 253 SER A O 1
ATOM 2042 N N . MET A 1 254 ? 2.892 11.027 13.015 1.00 68.62 254 MET A N 1
ATOM 2043 C CA . MET A 1 254 ? 1.711 10.896 12.168 1.00 68.62 254 MET A CA 1
ATOM 2044 C C . MET A 1 254 ? 0.449 11.200 12.974 1.00 68.62 254 MET A C 1
ATOM 2046 O O . MET A 1 254 ? 0.087 10.460 13.885 1.00 68.62 254 MET A O 1
ATOM 2050 N N . GLU A 1 255 ? -0.243 12.276 12.606 1.00 67.31 255 GLU A N 1
ATOM 2051 C CA . GLU A 1 255 ? -1.569 12.571 13.143 1.00 67.31 255 GLU A CA 1
ATOM 2052 C C . GLU A 1 255 ? -2.551 11.487 12.683 1.00 67.31 255 GLU A C 1
ATOM 2054 O O . GLU A 1 255 ? -2.725 11.252 11.487 1.00 67.31 255 GLU A O 1
ATOM 2059 N N . THR A 1 256 ? -3.183 10.808 13.639 1.00 75.94 256 THR A N 1
ATOM 2060 C CA . THR A 1 256 ? -4.240 9.829 13.373 1.00 75.94 256 THR A CA 1
ATOM 2061 C C . THR A 1 256 ? -5.412 10.090 14.307 1.00 75.94 256 THR A C 1
ATOM 2063 O O . THR A 1 256 ? -5.234 10.506 15.450 1.00 75.94 256 THR A O 1
ATOM 2066 N N . ASN A 1 257 ? -6.624 9.814 13.840 1.00 85.06 257 ASN A N 1
ATOM 2067 C CA . ASN A 1 257 ? -7.831 9.842 14.665 1.00 85.06 257 ASN A CA 1
ATOM 2068 C C . ASN A 1 257 ? -7.994 8.577 15.527 1.00 85.06 257 ASN A C 1
ATOM 2070 O O . ASN A 1 257 ? -8.810 8.570 16.441 1.00 85.06 257 ASN A O 1
ATOM 2074 N N . VAL A 1 258 ? -7.186 7.536 15.294 1.00 89.94 258 VAL A N 1
ATOM 2075 C CA . VAL A 1 258 ? -7.271 6.246 15.999 1.00 89.94 258 VAL A CA 1
ATOM 2076 C C . VAL A 1 258 ? -7.145 6.410 17.513 1.00 89.94 258 VAL A C 1
ATOM 2078 O O . VAL A 1 258 ? -7.921 5.820 18.259 1.00 89.94 258 VAL A O 1
ATOM 2081 N N . GLU A 1 259 ? -6.197 7.220 17.989 1.00 89.50 259 GLU A N 1
ATOM 2082 C CA . GLU A 1 259 ? -6.030 7.454 19.429 1.00 89.50 259 GLU A CA 1
ATOM 2083 C C . GLU A 1 259 ? -7.259 8.139 20.039 1.00 89.50 259 GLU A C 1
ATOM 2085 O O . GLU A 1 259 ? -7.748 7.736 21.097 1.00 89.50 259 GLU A O 1
ATOM 2090 N N . GLN A 1 260 ? -7.798 9.145 19.349 1.00 91.25 260 GLN A N 1
ATOM 2091 C CA . GLN A 1 260 ? -9.016 9.828 19.767 1.00 91.25 260 GLN A CA 1
ATOM 2092 C C . GLN A 1 260 ? -10.211 8.864 19.797 1.00 91.25 260 GLN A C 1
ATOM 2094 O O . GLN A 1 260 ? -10.976 8.872 20.760 1.00 91.25 260 GLN A O 1
ATOM 2099 N N . ASP A 1 261 ? -10.350 8.005 18.790 1.00 93.44 261 ASP A N 1
ATOM 2100 C CA . ASP A 1 261 ? -11.432 7.028 18.682 1.00 93.44 261 ASP A CA 1
ATOM 2101 C C . ASP A 1 261 ? -11.387 5.986 19.805 1.00 93.44 261 ASP A C 1
ATOM 2103 O O . ASP A 1 261 ? -12.411 5.719 20.440 1.00 93.44 261 ASP A O 1
ATOM 2107 N N . ILE A 1 262 ? -10.195 5.469 20.121 1.00 94.00 262 ILE A N 1
ATOM 2108 C CA . ILE A 1 262 ? -9.957 4.566 21.257 1.00 94.00 262 ILE A CA 1
ATOM 2109 C C . ILE A 1 262 ? -10.327 5.248 22.576 1.00 94.00 262 ILE A C 1
ATOM 2111 O O . ILE A 1 262 ? -11.052 4.673 23.389 1.00 94.00 262 ILE A O 1
ATOM 2115 N N . ASN A 1 263 ? -9.848 6.474 22.798 1.00 93.88 263 ASN A N 1
ATOM 2116 C CA . ASN A 1 263 ? -10.093 7.206 24.040 1.00 93.88 263 ASN A CA 1
ATOM 2117 C C . ASN A 1 263 ? -11.581 7.534 24.224 1.00 93.88 263 ASN A C 1
ATOM 2119 O O . ASN A 1 263 ? -12.129 7.346 25.312 1.00 93.88 263 ASN A O 1
ATOM 2123 N N . ASN A 1 264 ? -12.254 7.961 23.155 1.00 95.75 264 ASN A N 1
ATOM 2124 C CA . ASN A 1 264 ? -13.689 8.231 23.164 1.00 95.75 264 ASN A CA 1
ATOM 2125 C C . ASN A 1 264 ? -14.501 6.962 23.434 1.00 95.75 264 ASN A C 1
ATOM 2127 O O . ASN A 1 264 ? -15.432 6.983 24.241 1.00 95.75 264 ASN A O 1
ATOM 2131 N N . LEU A 1 265 ? -14.150 5.856 22.771 1.00 97.19 265 LEU A N 1
ATOM 2132 C CA . LEU A 1 265 ? -14.820 4.575 22.959 1.00 97.19 265 LEU A CA 1
ATOM 2133 C C . LEU A 1 265 ? -14.648 4.069 24.395 1.00 97.19 265 LEU A C 1
ATOM 2135 O O . LEU A 1 265 ? -15.635 3.694 25.024 1.00 97.19 265 LEU A O 1
ATOM 2139 N N . LYS A 1 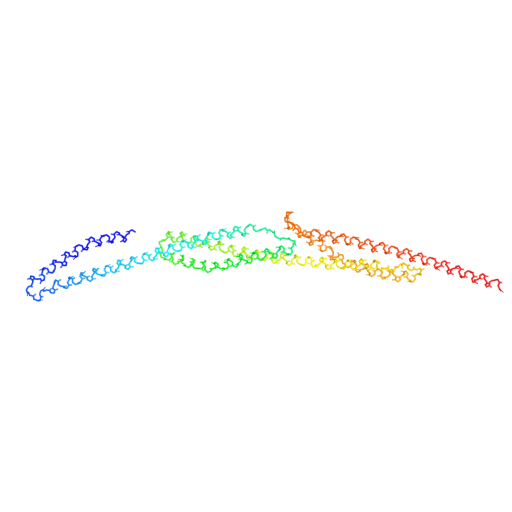266 ? -13.424 4.128 24.929 1.00 97.50 266 LYS A N 1
ATOM 2140 C CA . LYS A 1 266 ? -13.112 3.768 26.316 1.00 97.50 266 LYS A CA 1
ATOM 2141 C C . LYS A 1 266 ? -13.936 4.583 27.312 1.00 97.50 266 LYS A C 1
ATOM 2143 O O . LYS A 1 266 ? -14.611 4.004 28.157 1.00 97.50 266 LYS A O 1
ATOM 2148 N N . GLY A 1 267 ? -13.945 5.910 27.174 1.00 97.50 267 GLY A N 1
ATOM 2149 C CA . GLY A 1 267 ? -14.706 6.780 28.073 1.00 97.50 267 GLY A CA 1
ATOM 2150 C C . GLY A 1 267 ? -16.215 6.514 28.028 1.00 97.50 267 GLY A C 1
ATOM 2151 O O . GLY A 1 267 ? -16.871 6.477 29.070 1.00 97.50 267 GLY A O 1
ATOM 2152 N N . LYS A 1 268 ? -16.779 6.272 26.835 1.00 97.25 268 LYS A N 1
ATOM 2153 C CA . LYS A 1 268 ? -18.194 5.892 26.694 1.00 97.25 268 LYS A CA 1
ATOM 2154 C C . LYS A 1 268 ? -18.493 4.533 27.328 1.00 97.25 268 LYS A C 1
ATOM 2156 O O . LYS A 1 268 ? -19.495 4.414 28.029 1.00 97.25 268 LYS A O 1
ATOM 2161 N N . TRP A 1 269 ? -17.641 3.533 27.100 1.00 98.44 269 TRP A N 1
ATOM 2162 C CA . TRP A 1 269 ? -17.790 2.193 27.674 1.00 98.44 269 TRP A CA 1
ATOM 2163 C C . TRP A 1 269 ? -17.833 2.246 29.206 1.00 98.44 269 TRP A C 1
ATOM 2165 O O . TRP A 1 269 ? -18.806 1.794 29.806 1.00 98.44 269 TRP A O 1
ATOM 2175 N N . GLU A 1 270 ? -16.841 2.895 29.824 1.00 98.00 270 GLU A N 1
ATOM 2176 C CA . GLU A 1 270 ? -16.736 3.059 31.282 1.00 98.00 270 GLU A CA 1
ATOM 2177 C C . GLU A 1 270 ? -17.940 3.826 31.866 1.00 98.00 270 GLU A C 1
ATOM 2179 O O . GLU A 1 270 ? -18.456 3.487 32.937 1.00 98.00 270 GLU A O 1
ATOM 2184 N N . SER A 1 271 ? -18.440 4.844 31.154 1.00 97.56 271 SER A N 1
ATOM 2185 C CA . SER A 1 271 ? -19.621 5.602 31.583 1.00 97.56 271 SER A CA 1
ATOM 2186 C C . SER A 1 271 ? -20.894 4.750 31.586 1.00 97.56 271 SER A C 1
ATOM 2188 O O . SER A 1 271 ? -21.658 4.783 32.556 1.00 97.56 271 SER A O 1
ATOM 2190 N N . VAL A 1 272 ? -21.126 3.973 30.523 1.00 98.06 272 VAL A N 1
ATOM 2191 C CA . VAL A 1 272 ? -22.295 3.086 30.413 1.00 98.06 272 VAL A CA 1
ATOM 2192 C C . VAL A 1 272 ? -22.224 1.964 31.446 1.00 98.06 272 VAL A C 1
ATOM 2194 O O . VAL A 1 272 ? -23.217 1.719 32.130 1.00 98.06 272 VAL A O 1
ATOM 2197 N N . GLU A 1 273 ? -21.058 1.343 31.619 1.00 98.19 273 GLU A N 1
ATOM 2198 C CA . GLU A 1 273 ? -20.817 0.308 32.631 1.00 98.19 273 GLU A CA 1
ATOM 2199 C C . GLU A 1 273 ? -21.138 0.812 34.045 1.00 98.19 273 GLU A C 1
ATOM 2201 O O . GLU A 1 273 ? -21.879 0.172 34.797 1.00 98.19 273 GLU A O 1
ATOM 2206 N N . THR A 1 274 ? -20.659 2.012 34.387 1.00 97.69 274 THR A N 1
ATOM 2207 C CA . THR A 1 274 ? -20.939 2.644 35.684 1.00 97.69 274 THR A CA 1
ATOM 2208 C C . THR A 1 274 ? -22.443 2.844 35.884 1.00 97.69 274 THR A C 1
ATOM 2210 O O . THR A 1 274 ? -22.995 2.439 36.908 1.00 97.69 274 THR A O 1
ATOM 2213 N N . LYS A 1 275 ? -23.143 3.403 34.887 1.00 96.69 275 LYS A N 1
ATOM 2214 C CA . LYS A 1 275 ? -24.596 3.646 34.955 1.00 96.69 275 LYS A CA 1
ATOM 2215 C C . LYS A 1 275 ? -25.408 2.352 35.060 1.00 96.69 275 LYS A C 1
ATOM 2217 O O . LYS A 1 275 ? -26.398 2.319 35.794 1.00 96.69 275 LYS A O 1
ATOM 2222 N N . LEU A 1 276 ? -25.003 1.296 34.352 1.00 97.38 276 LEU A N 1
ATOM 2223 C CA . LEU A 1 276 ? -25.622 -0.029 34.442 1.00 97.38 276 LEU A CA 1
ATOM 2224 C C . LEU A 1 276 ? -25.515 -0.585 35.863 1.00 97.38 276 LEU A C 1
ATOM 2226 O O . LEU A 1 276 ? -26.526 -1.006 36.432 1.00 97.38 276 LEU A O 1
ATOM 2230 N N . ASN A 1 277 ? -24.320 -0.531 36.449 1.00 96.94 277 ASN A N 1
ATOM 2231 C CA . ASN A 1 277 ? -24.063 -1.041 37.791 1.00 96.94 277 ASN A CA 1
ATOM 2232 C C . ASN A 1 277 ? -24.804 -0.237 38.865 1.00 96.94 277 ASN A C 1
ATOM 2234 O O . ASN A 1 277 ? -25.484 -0.818 39.709 1.00 96.94 277 ASN A O 1
ATOM 2238 N N . GLU A 1 278 ? -24.766 1.096 38.802 1.00 95.88 278 GLU A N 1
ATOM 2239 C CA . GLU A 1 278 ? -25.505 1.949 39.739 1.00 95.88 278 GLU A CA 1
ATOM 2240 C C . GLU A 1 278 ? -27.014 1.693 39.696 1.00 95.88 278 GLU A C 1
ATOM 2242 O O . GLU A 1 278 ? -27.684 1.669 40.732 1.00 95.88 278 GLU A O 1
ATOM 2247 N N . ARG A 1 279 ? -27.579 1.527 38.494 1.00 95.12 279 ARG A N 1
ATOM 2248 C CA . ARG A 1 279 ? -29.010 1.262 38.336 1.00 95.12 279 ARG A CA 1
ATOM 2249 C C . ARG A 1 279 ? -29.386 -0.129 38.839 1.00 95.12 279 ARG A C 1
ATOM 2251 O O . ARG A 1 279 ? -30.434 -0.253 39.470 1.00 95.12 279 ARG A O 1
ATOM 2258 N N . LYS A 1 280 ? -28.537 -1.133 38.602 1.00 96.06 280 LYS A N 1
ATOM 2259 C CA . LYS A 1 280 ? -28.718 -2.496 39.115 1.00 96.06 280 LYS A CA 1
ATOM 2260 C C . LYS A 1 280 ? -28.794 -2.497 40.641 1.00 96.06 280 LYS A C 1
ATOM 2262 O O . LYS A 1 280 ? -29.801 -2.946 41.178 1.00 96.06 280 LYS A O 1
ATOM 2267 N N . ILE A 1 281 ? -27.808 -1.894 41.311 1.00 95.94 281 ILE A N 1
ATOM 2268 C CA . ILE A 1 281 ? -27.760 -1.797 42.780 1.00 95.94 281 ILE A CA 1
ATOM 2269 C C . ILE A 1 281 ? -29.033 -1.127 43.317 1.00 95.94 281 ILE A C 1
ATOM 2271 O O . ILE A 1 281 ? -29.701 -1.672 44.191 1.00 95.94 281 ILE A O 1
ATOM 2275 N N . LYS A 1 282 ? -29.444 0.009 42.732 1.00 94.62 282 LYS A N 1
ATOM 2276 C CA . LYS A 1 282 ? -30.671 0.720 43.143 1.00 94.62 282 LYS A CA 1
ATOM 2277 C C . LYS A 1 282 ? -31.939 -0.130 42.999 1.00 94.62 282 LYS A C 1
ATOM 2279 O O . LYS A 1 282 ? -32.854 0.004 43.808 1.00 94.62 282 LYS A O 1
ATOM 2284 N N . LEU A 1 283 ? -32.033 -0.954 41.955 1.00 95.31 283 LEU A N 1
ATOM 2285 C CA . LEU A 1 283 ? -33.181 -1.839 41.735 1.00 95.31 283 LEU A CA 1
ATOM 2286 C C . LEU A 1 283 ? -33.182 -3.024 42.709 1.00 95.31 283 LEU A C 1
ATOM 2288 O O . LEU A 1 283 ? -34.244 -3.375 43.219 1.00 95.31 283 LEU A O 1
ATOM 2292 N N . GLU A 1 284 ? -32.016 -3.604 42.995 1.00 96.06 284 GLU A N 1
ATOM 2293 C CA . GLU A 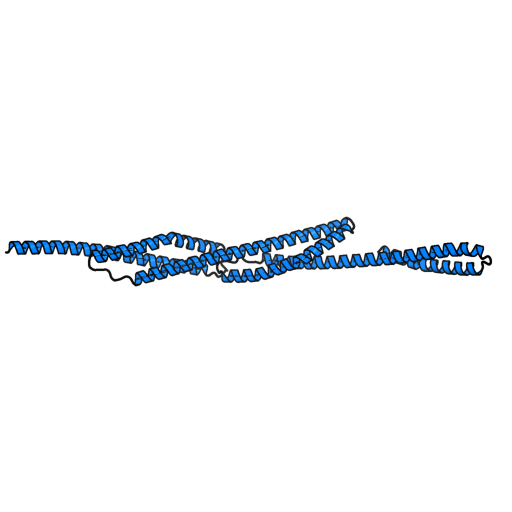1 284 ? -31.854 -4.681 43.980 1.00 96.06 284 GLU A CA 1
ATOM 2294 C C . GLU A 1 284 ? -32.221 -4.207 45.397 1.00 96.06 284 GLU A C 1
ATOM 2296 O O . GLU A 1 284 ? -33.023 -4.854 46.075 1.00 96.06 284 GLU A O 1
ATOM 2301 N N . GLU A 1 285 ? -31.722 -3.039 45.816 1.00 95.38 285 GLU A N 1
ATOM 2302 C CA . GLU A 1 285 ? -32.051 -2.420 47.108 1.00 95.38 285 GLU A CA 1
ATOM 2303 C C . GLU A 1 285 ? -33.550 -2.124 47.236 1.00 95.38 285 GLU A C 1
ATOM 2305 O O . GLU A 1 285 ? -34.182 -2.467 48.239 1.00 95.38 285 GLU A O 1
ATOM 2310 N N . ALA A 1 286 ? -34.143 -1.516 46.206 1.00 94.31 286 ALA A N 1
ATOM 2311 C CA . ALA A 1 286 ? -35.561 -1.185 46.209 1.00 94.31 286 ALA A CA 1
ATOM 2312 C C . ALA A 1 286 ? -36.455 -2.430 46.222 1.00 94.31 286 ALA A C 1
ATOM 2314 O O . ALA A 1 286 ? -37.487 -2.426 46.892 1.00 94.31 286 ALA A O 1
ATOM 2315 N N . LEU A 1 287 ? -36.066 -3.498 45.518 1.00 95.75 287 LEU A N 1
ATOM 2316 C CA . LEU A 1 287 ? -36.779 -4.770 45.562 1.00 95.75 287 LEU A CA 1
ATOM 2317 C C . LEU A 1 287 ? -36.726 -5.381 46.967 1.00 95.75 287 LEU A C 1
ATOM 2319 O O . LEU A 1 287 ? -37.773 -5.784 47.473 1.00 95.75 287 LEU A O 1
ATOM 2323 N N . SER A 1 288 ? -35.551 -5.407 47.610 1.00 95.81 288 SER A N 1
ATOM 2324 C CA . SER A 1 288 ? -35.412 -5.905 48.990 1.00 95.81 288 SER A CA 1
ATOM 2325 C C . SER A 1 288 ? -36.321 -5.131 49.941 1.00 95.81 288 SER A C 1
ATOM 2327 O O . SER A 1 288 ? -37.155 -5.724 50.625 1.00 95.81 288 SER A O 1
ATOM 2329 N N . LEU A 1 289 ? -36.249 -3.796 49.903 1.00 95.69 289 LEU A N 1
ATOM 2330 C CA . LEU A 1 289 ? -37.049 -2.929 50.764 1.00 95.69 289 LEU A CA 1
ATOM 2331 C C . LEU A 1 289 ? -38.556 -3.091 50.514 1.00 95.69 289 LEU A C 1
ATOM 2333 O O . LEU A 1 289 ? -39.339 -3.152 51.461 1.00 95.69 289 LEU A O 1
ATOM 2337 N N . ALA A 1 290 ? -38.979 -3.177 49.249 1.00 94.69 290 ALA A N 1
ATOM 2338 C CA . ALA A 1 290 ? -40.385 -3.353 48.900 1.00 94.69 290 ALA A CA 1
ATOM 2339 C C . ALA A 1 290 ? -40.932 -4.697 49.402 1.00 94.69 290 ALA A C 1
ATOM 2341 O O . ALA A 1 290 ? -42.066 -4.740 49.891 1.00 94.69 290 ALA A O 1
ATOM 2342 N N . VAL A 1 291 ? -40.142 -5.773 49.292 1.00 95.06 291 VAL A N 1
ATOM 2343 C CA . VAL A 1 291 ? -40.489 -7.114 49.791 1.00 95.06 291 VAL A CA 1
ATOM 2344 C C . VAL A 1 291 ? -40.585 -7.111 51.315 1.00 95.06 291 VAL A C 1
ATOM 2346 O O . VAL A 1 291 ? -41.591 -7.563 51.858 1.00 95.06 291 VAL A O 1
ATOM 2349 N N . GLU A 1 292 ? -39.587 -6.561 52.008 1.00 95.94 292 GLU A N 1
ATOM 2350 C CA . GLU A 1 292 ? -39.577 -6.453 53.473 1.00 95.94 292 GLU A CA 1
ATOM 2351 C C . GLU A 1 292 ? -40.777 -5.656 53.997 1.00 95.94 292 GLU A C 1
ATOM 2353 O O . GLU A 1 292 ? -41.468 -6.096 54.923 1.00 95.94 292 GLU A O 1
ATOM 2358 N N . PHE A 1 293 ? -41.070 -4.511 53.372 1.00 95.94 293 PHE A N 1
ATOM 2359 C CA . PHE A 1 293 ? -42.215 -3.681 53.727 1.00 95.94 293 PHE A CA 1
ATOM 2360 C C . PHE A 1 293 ? -43.545 -4.408 53.500 1.00 95.94 293 PHE A C 1
ATOM 2362 O O . PHE A 1 293 ? -44.392 -4.400 54.391 1.00 95.94 293 PHE A O 1
ATOM 2369 N N . HIS A 1 294 ? -43.735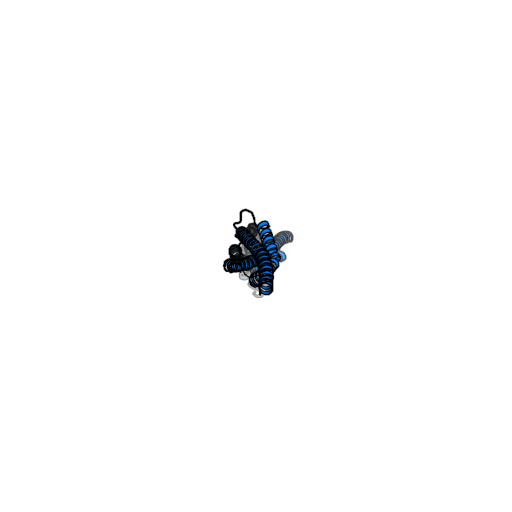 -5.065 52.348 1.00 94.50 294 HIS A N 1
ATOM 2370 C CA . HIS A 1 294 ? -44.981 -5.785 52.059 1.00 94.50 294 HIS A CA 1
ATOM 2371 C C . HIS A 1 294 ? -45.195 -6.984 52.981 1.00 94.50 294 HIS A C 1
ATOM 2373 O O . HIS A 1 294 ? -46.319 -7.191 53.431 1.00 94.50 294 HIS A O 1
ATOM 2379 N N . ASN A 1 295 ? -44.140 -7.735 53.302 1.00 94.56 295 ASN A N 1
ATOM 2380 C CA . ASN A 1 295 ? -44.229 -8.836 54.261 1.00 94.56 295 ASN A CA 1
ATOM 2381 C C . ASN A 1 295 ? -44.651 -8.316 55.641 1.00 94.56 295 ASN A C 1
ATOM 2383 O O . ASN A 1 295 ? -45.632 -8.791 56.206 1.00 94.56 295 ASN A O 1
ATOM 2387 N N . SER A 1 296 ? -43.982 -7.265 56.129 1.00 96.38 296 SER A N 1
ATOM 2388 C CA . SER A 1 296 ? -44.301 -6.642 57.421 1.00 96.38 296 SER A CA 1
ATOM 2389 C C . SER A 1 296 ? -45.727 -6.079 57.457 1.00 96.38 296 SER A C 1
ATOM 2391 O O . SER A 1 296 ? -46.435 -6.211 58.456 1.00 96.38 296 SER A O 1
ATOM 2393 N N . LEU A 1 297 ? -46.168 -5.458 56.359 1.00 95.44 297 LEU A N 1
ATOM 2394 C CA . LEU A 1 297 ? -47.524 -4.940 56.211 1.00 95.44 297 LEU A CA 1
ATOM 2395 C C . LEU A 1 297 ? -48.556 -6.073 56.243 1.00 95.44 297 LEU A C 1
ATOM 2397 O O . LEU A 1 297 ? -49.569 -5.948 56.928 1.00 95.44 297 LEU A O 1
ATOM 2401 N N . GLN A 1 298 ? -48.300 -7.176 55.538 1.00 95.88 298 GLN A N 1
ATOM 2402 C CA . GLN A 1 298 ? -49.194 -8.331 55.511 1.00 95.88 298 GLN A CA 1
ATOM 2403 C C . GLN A 1 298 ? -49.305 -8.986 56.892 1.00 95.88 298 GLN A C 1
ATOM 2405 O O . GLN A 1 298 ? -50.415 -9.289 57.329 1.00 95.88 298 GLN A O 1
ATOM 2410 N N . ASP A 1 299 ? -48.187 -9.147 57.602 1.00 96.31 299 ASP A N 1
ATOM 2411 C CA . ASP A 1 299 ? -48.166 -9.666 58.972 1.00 96.31 299 ASP A CA 1
ATOM 2412 C C . ASP A 1 299 ? -48.991 -8.781 59.916 1.00 96.31 299 ASP A C 1
ATOM 2414 O O . ASP A 1 299 ? -49.800 -9.279 60.704 1.00 96.31 299 ASP A O 1
ATOM 2418 N N . PHE A 1 300 ? -48.853 -7.457 59.794 1.00 96.69 300 PHE A N 1
ATOM 2419 C CA . PHE A 1 300 ? -49.614 -6.504 60.597 1.00 96.69 300 PHE A CA 1
ATOM 2420 C C . PHE A 1 300 ? -51.116 -6.520 60.275 1.00 96.69 300 PHE A C 1
ATOM 2422 O O . PHE A 1 300 ? -51.939 -6.512 61.191 1.00 96.69 300 PHE A O 1
ATOM 2429 N N . ILE A 1 301 ? -51.491 -6.601 58.994 1.00 96.56 301 ILE A N 1
ATOM 2430 C CA . ILE A 1 301 ? -52.892 -6.736 58.562 1.00 96.56 301 ILE A CA 1
ATOM 2431 C C . ILE A 1 301 ? -53.501 -8.040 59.093 1.00 96.56 301 ILE A C 1
ATOM 2433 O O . ILE A 1 301 ? -54.625 -8.030 59.602 1.00 96.56 301 ILE A O 1
ATOM 2437 N N . ASN A 1 302 ? -52.768 -9.153 59.010 1.00 95.62 302 ASN A N 1
ATOM 2438 C CA . ASN A 1 302 ? -53.213 -10.445 59.531 1.00 95.62 302 ASN A CA 1
ATOM 2439 C C . ASN A 1 302 ? -53.468 -10.365 61.043 1.00 95.62 302 ASN A C 1
ATOM 2441 O O . ASN A 1 302 ? -54.512 -10.812 61.519 1.00 95.62 302 ASN A O 1
ATOM 2445 N N . TRP A 1 303 ? -52.548 -9.740 61.786 1.00 96.62 303 TRP A N 1
ATOM 2446 C CA . TRP A 1 303 ? -52.704 -9.523 63.222 1.00 96.62 303 TRP A CA 1
ATOM 2447 C C . TRP A 1 303 ? -53.913 -8.638 63.552 1.00 96.62 303 TRP A C 1
ATOM 2449 O O . TRP A 1 303 ? -54.712 -9.014 64.409 1.00 96.62 303 TRP A O 1
ATOM 2459 N N . LEU A 1 304 ? -54.091 -7.505 62.860 1.00 95.69 304 LEU A N 1
ATOM 2460 C CA . LEU A 1 304 ? -55.245 -6.616 63.054 1.00 95.69 304 LEU A CA 1
ATOM 2461 C C . LEU A 1 304 ? -56.564 -7.357 62.828 1.00 95.69 304 LEU A C 1
ATOM 2463 O O . LEU A 1 304 ? -57.463 -7.288 63.662 1.00 95.69 304 LEU A O 1
ATOM 2467 N N . THR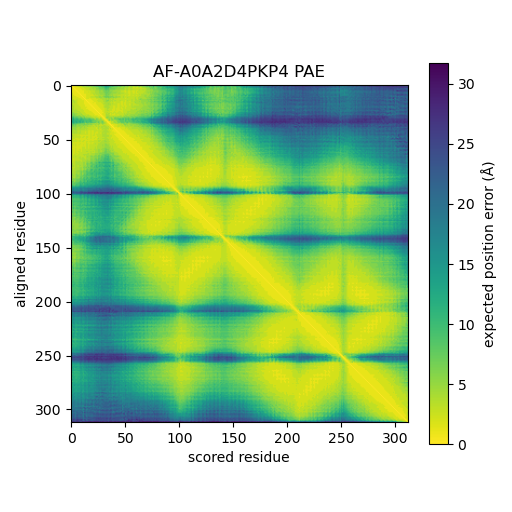 A 1 305 ? -56.643 -8.122 61.740 1.00 94.69 305 THR A N 1
ATOM 2468 C CA . THR A 1 305 ? -57.832 -8.910 61.393 1.00 94.69 305 THR A CA 1
ATOM 2469 C C . THR A 1 305 ? -58.164 -9.920 62.494 1.00 94.69 305 THR A C 1
ATOM 2471 O O . THR A 1 305 ? -59.320 -10.070 62.886 1.00 94.69 305 THR A O 1
ATOM 2474 N N . GLN A 1 306 ? -57.150 -10.598 63.038 1.00 94.62 306 GLN A N 1
ATOM 2475 C CA . GLN A 1 306 ? -57.330 -11.555 64.128 1.00 94.62 306 GLN A CA 1
ATOM 2476 C C . GLN A 1 306 ? -57.722 -10.874 65.450 1.00 94.62 306 GLN A C 1
ATOM 2478 O O . GLN A 1 306 ? -58.558 -11.395 66.194 1.00 94.62 306 GLN A O 1
ATOM 2483 N N . ALA A 1 307 ? -57.143 -9.709 65.747 1.00 93.56 307 ALA A N 1
ATOM 2484 C CA . ALA A 1 307 ? -57.480 -8.924 66.929 1.00 93.56 307 ALA A CA 1
ATOM 2485 C C . ALA A 1 307 ? -58.941 -8.445 66.887 1.00 93.56 307 ALA A C 1
ATOM 2487 O O . ALA A 1 307 ? -59.655 -8.593 67.877 1.00 93.56 307 ALA A O 1
ATOM 2488 N N . GLU A 1 308 ? -59.415 -7.954 65.738 1.00 92.69 308 GLU A N 1
ATOM 2489 C CA . GLU A 1 308 ? -60.815 -7.555 65.537 1.00 92.69 308 GLU A CA 1
ATOM 2490 C C . GLU A 1 308 ? -61.788 -8.731 65.698 1.00 92.69 308 GLU A C 1
ATOM 2492 O O . GLU A 1 308 ? -62.790 -8.611 66.404 1.00 92.69 308 GLU A O 1
ATOM 2497 N N . GLN A 1 309 ? -61.466 -9.894 65.121 1.00 92.12 309 GLN A N 1
ATOM 2498 C CA . GLN A 1 309 ? -62.268 -11.116 65.281 1.00 92.12 309 GLN A CA 1
ATOM 2499 C C . GLN A 1 309 ? -62.341 -11.603 66.732 1.00 92.12 309 GLN A C 1
ATOM 2501 O O . GLN A 1 309 ? -63.326 -12.213 67.123 1.00 92.12 309 GLN A O 1
ATOM 2506 N N . THR A 1 310 ? -61.308 -11.354 67.539 1.00 90.38 310 THR A N 1
ATOM 2507 C CA . THR A 1 310 ? -61.299 -11.741 68.961 1.00 90.38 310 THR A CA 1
ATOM 2508 C C . THR A 1 310 ? -62.151 -10.798 69.820 1.00 90.38 310 THR A C 1
ATOM 2510 O O . THR A 1 310 ? -62.583 -11.169 70.910 1.00 90.38 310 THR A O 1
ATOM 2513 N N . LEU A 1 311 ? -62.371 -9.565 69.354 1.00 84.44 311 LEU A N 1
ATOM 2514 C CA . LEU A 1 311 ? -63.135 -8.523 70.049 1.00 84.44 311 LEU A CA 1
ATOM 2515 C C . LEU A 1 311 ? -64.630 -8.503 69.676 1.00 84.44 311 LEU A C 1
ATOM 2517 O O . LEU A 1 311 ? -65.373 -7.702 70.248 1.00 84.44 311 LEU A O 1
ATOM 2521 N N . THR A 1 312 ? -65.059 -9.347 68.733 1.00 64.00 312 THR A N 1
ATOM 2522 C CA . THR A 1 312 ? -66.452 -9.500 68.270 1.00 64.00 312 THR A CA 1
ATOM 2523 C C . THR A 1 312 ? -67.065 -10.807 68.754 1.00 64.00 312 THR A C 1
ATOM 2525 O O . THR A 1 312 ? -68.284 -10.786 69.040 1.00 64.00 312 THR A O 1
#

Foldseek 3Di:
DVLVVVVVVLVVCVVVLVVLVVVLVVVLVVDPDPVCNCVSVVVNVVSVVVNVVVVVVSVVVVVVVVVLVVLVVVLVVLLVVLVVVLVVLVVVLVPDDDDFADLVSLVVVLVVLVVSVVVLVVCPVSLVVSLVSLVVDLVVDDPVVSVVSVVSNVVSVVSSVVSVVSSVVVNVSSVVRNVLNVVLVVLLVVLVVVLVVLVVVLVVQDPADLALVRLVVSLVVLVVSVVVLVVCVVSLVVSLVSLVVRVVSDDPPDDHCSVVSNVVSVVSSVVSVVSSVVVNVVSVVSSVVSVVVVVVVVVVVVVVVVVVVVVD